Protein AF-A0A817C9W2-F1 (afdb_monomer_lite)

pLDDT: mean 72.14, std 25.41, range [28.91, 98.81]

Sequence (266 aa):
MTSTENVPTPNNDPGSFSSFRSTSDHDTPSQQHQFDSTPPIHSSHRQISIHSQNTTTQSSSSSPTVVRNPSPPLIDNLSRADMVGDEMYSKSWFCQVLLKLIQYVAPQQIHDEIFSTIRQQGDEYVSTNSHKKQELDETFESELCELWDVSVSADVAHLLIEFNALDLFNVVLIECKDKRCTEIVLGILSNMACCKRNIVQDNQTISVALCIIQHTNLLSTILSILTSDDYSDCPTLVQLFRLIYTLIVRQDTRSLMLEHIQLTIT

Secondary structure (DSSP, 8-state):
---PPP-PPPPP-------------------------------------------------------PPPPPP-THHHHHHTB-TTSS-BHHHHHHHHHHHHHHHS-HHHHHHHHHHHTTSS------------PPPHHHHHHHHHHHHHTTSHHHHHHHHHTTHHHHHHHHHHH---HHHHHHHHHHHHHHHT--SPEEETTEEE-HHHHHHHSTTHHHHHHHHHH-GGG-SHHHHHHHHHHHHHHHHSTTTHHHHHHHHHHHH-

Radius of gyration: 32.57 Å; chains: 1; bounding box: 122×54×89 Å

Foldseek 3Di:
DDDDDDDDDDDDDDDDDDDDDDDDDDDDDDDDDDDDDDDDDDDDDDDDDDDDDDDDDDDDDDDDPPPPDPDDPPCVVVCVVQDQPPDPDGLVLVVVLLVVLCLLLDDVVVVCVVCVVCVVPDDDDDDPDDPPQSEDDPVSLVSLVVLLVCLLPQSSLVSCVVVVVLVSLLSCLVRPLHLSSLLSSLSSLLSSLLRPAFDQDPNDTHGSLVVCLPPPCNLVSLLVLVVDPSNPDDSNVVSSVSSLVSQCVDPVRNVSSVVVNVVNVD

Structure (mmCIF, N/CA/C/O backbone):
data_AF-A0A817C9W2-F1
#
_entry.id   AF-A0A817C9W2-F1
#
loop_
_atom_site.group_PDB
_atom_site.id
_atom_site.type_symbol
_atom_site.label_atom_id
_atom_site.label_alt_id
_atom_site.label_comp_id
_atom_site.label_asym_id
_atom_site.label_entity_id
_atom_site.label_seq_id
_atom_site.pdbx_PDB_ins_code
_atom_site.Cartn_x
_atom_site.Cartn_y
_atom_site.Cartn_z
_atom_site.occupancy
_atom_site.B_iso_or_equiv
_atom_site.auth_seq_id
_atom_site.auth_comp_id
_atom_site.auth_asym_id
_atom_site.auth_atom_id
_atom_site.pdbx_PDB_model_num
ATOM 1 N N . MET A 1 1 ? 53.735 -0.128 49.518 1.00 38.62 1 MET A N 1
ATOM 2 C CA . MET A 1 1 ? 53.516 -1.584 49.626 1.00 38.62 1 MET A CA 1
ATOM 3 C C . MET A 1 1 ? 52.290 -1.909 48.793 1.00 38.62 1 MET A C 1
ATOM 5 O O . MET A 1 1 ? 51.297 -1.237 49.027 1.00 38.62 1 MET A O 1
ATOM 9 N N . THR A 1 2 ? 52.422 -2.866 47.854 1.00 38.06 2 THR A N 1
ATOM 10 C CA . THR A 1 2 ? 51.362 -3.610 47.112 1.00 38.06 2 THR A CA 1
ATOM 11 C C . THR A 1 2 ? 50.370 -2.786 46.268 1.00 38.06 2 THR A C 1
ATOM 13 O O . THR A 1 2 ? 49.816 -1.820 46.760 1.00 38.06 2 THR A O 1
ATOM 16 N N . SER A 1 3 ? 50.029 -3.088 45.016 1.00 40.06 3 SER A N 1
ATOM 17 C CA . SER A 1 3 ? 50.372 -4.168 44.085 1.00 40.06 3 SER A CA 1
ATOM 18 C C . SER A 1 3 ? 49.963 -3.712 42.677 1.00 40.06 3 SER A C 1
ATOM 20 O O . SER A 1 3 ? 48.941 -3.054 42.512 1.00 40.06 3 SER A O 1
ATOM 22 N N . THR A 1 4 ? 50.763 -4.064 41.676 1.00 40.56 4 THR A N 1
ATOM 23 C CA . THR A 1 4 ? 50.452 -3.959 40.244 1.00 40.56 4 THR A CA 1
ATOM 24 C C . THR A 1 4 ? 49.682 -5.205 39.803 1.00 40.56 4 THR A C 1
ATOM 26 O O . THR A 1 4 ? 50.204 -6.309 39.960 1.00 40.56 4 THR A O 1
ATOM 29 N N . GLU A 1 5 ? 48.486 -5.044 39.235 1.00 48.44 5 GLU A N 1
ATOM 30 C CA . GLU A 1 5 ? 47.765 -6.118 38.540 1.00 48.44 5 GLU A CA 1
ATOM 31 C C . GLU A 1 5 ? 47.983 -6.022 37.025 1.00 48.44 5 GLU A C 1
ATOM 33 O O . GLU A 1 5 ? 47.709 -5.003 36.393 1.00 48.44 5 GLU A O 1
ATOM 38 N N . ASN A 1 6 ? 48.505 -7.117 36.470 1.00 42.03 6 ASN A N 1
ATOM 39 C CA . ASN A 1 6 ? 48.608 -7.403 35.044 1.00 42.03 6 ASN A CA 1
ATOM 40 C C . ASN A 1 6 ? 47.243 -7.860 34.513 1.00 42.03 6 ASN A C 1
ATOM 42 O O . ASN A 1 6 ? 46.674 -8.812 35.044 1.00 42.03 6 ASN A O 1
ATOM 46 N N . VAL A 1 7 ? 46.778 -7.263 33.415 1.00 52.88 7 VAL A N 1
ATOM 47 C CA . VAL A 1 7 ? 45.647 -7.766 32.620 1.00 52.88 7 VAL A CA 1
ATOM 48 C C . VAL A 1 7 ? 46.189 -8.350 31.306 1.00 52.88 7 VAL A C 1
ATOM 50 O O . VAL A 1 7 ? 46.969 -7.672 30.634 1.00 52.88 7 VAL A O 1
ATOM 53 N N . PRO A 1 8 ? 45.824 -9.591 30.928 1.00 48.84 8 PRO A N 1
ATOM 54 C CA . PRO A 1 8 ? 46.315 -10.241 29.716 1.00 48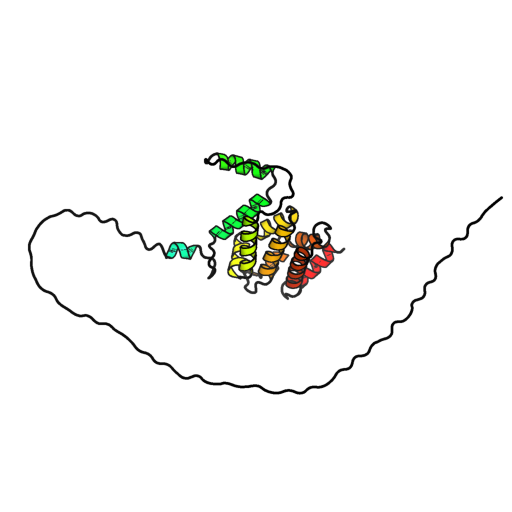.84 8 PRO A CA 1
ATOM 55 C C . PRO A 1 8 ? 45.471 -9.898 28.476 1.00 48.84 8 PRO A C 1
ATOM 57 O O . PRO A 1 8 ? 44.243 -9.852 28.524 1.00 48.84 8 PRO A O 1
ATOM 60 N N . THR A 1 9 ? 46.146 -9.716 27.342 1.00 49.66 9 THR A N 1
ATOM 61 C CA . THR A 1 9 ? 45.570 -9.621 25.990 1.00 49.66 9 THR A CA 1
ATOM 62 C C . THR A 1 9 ? 45.162 -10.998 25.452 1.00 49.66 9 THR A C 1
ATOM 64 O O . THR A 1 9 ? 45.958 -11.932 25.581 1.00 49.66 9 THR A O 1
ATOM 67 N N . PRO A 1 10 ? 44.014 -11.148 24.763 1.00 51.34 10 PRO A N 1
ATOM 68 C CA . PRO A 1 10 ? 43.742 -12.326 23.954 1.00 51.34 10 PRO A CA 1
ATOM 69 C C . PRO A 1 10 ? 44.212 -12.142 22.504 1.00 51.34 10 PRO A C 1
ATOM 71 O O . PRO A 1 10 ? 44.009 -11.103 21.876 1.00 51.34 10 PRO A O 1
ATOM 74 N N . ASN A 1 11 ? 44.863 -13.196 22.016 1.00 40.97 11 ASN A N 1
ATOM 75 C CA . ASN A 1 11 ? 45.440 -13.365 20.690 1.00 40.97 11 ASN A CA 1
ATOM 76 C C . ASN A 1 11 ? 44.388 -13.397 19.572 1.00 40.97 11 ASN A C 1
ATOM 78 O O . ASN A 1 11 ? 43.350 -14.045 19.693 1.00 40.97 11 ASN A O 1
ATOM 82 N N . ASN A 1 12 ? 44.751 -12.775 18.450 1.00 39.25 12 ASN A N 1
ATOM 83 C CA . ASN A 1 12 ? 44.208 -13.045 17.124 1.00 39.25 12 ASN A CA 1
ATOM 84 C C . ASN A 1 12 ? 44.741 -14.388 16.612 1.00 39.25 12 ASN A C 1
ATOM 86 O O . ASN A 1 12 ? 45.955 -14.580 16.601 1.00 39.25 12 ASN A O 1
ATOM 90 N N . ASP A 1 13 ? 43.859 -15.249 16.104 1.00 40.94 13 ASP A N 1
ATOM 91 C CA . ASP A 1 13 ? 44.239 -16.307 15.163 1.00 40.94 13 ASP A CA 1
ATOM 92 C C . ASP A 1 13 ? 43.079 -16.580 14.177 1.00 40.94 13 ASP A C 1
ATOM 94 O O . ASP A 1 13 ? 41.979 -16.936 14.614 1.00 40.94 13 ASP A O 1
ATOM 98 N N . PRO A 1 14 ? 43.262 -16.385 12.854 1.00 41.25 14 PRO A N 1
ATOM 99 C CA . PRO A 1 14 ? 42.250 -16.670 11.844 1.00 41.25 14 PRO A CA 1
ATOM 100 C C . PRO A 1 14 ? 42.455 -18.081 11.268 1.00 41.25 14 PRO A C 1
ATOM 102 O O . PRO A 1 14 ? 43.310 -18.323 10.416 1.00 41.25 14 PRO A O 1
ATOM 105 N N . GLY A 1 15 ? 41.645 -19.033 11.729 1.00 34.25 15 GLY A N 1
ATOM 106 C CA . GLY A 1 15 ? 41.642 -20.415 11.250 1.00 34.25 15 GLY A CA 1
ATOM 107 C C . GLY A 1 15 ? 40.709 -20.641 10.058 1.00 34.25 15 GLY A C 1
ATOM 108 O O . GLY A 1 15 ? 39.504 -20.774 10.227 1.00 34.25 15 GLY A O 1
ATOM 109 N N . SER A 1 16 ? 41.305 -20.701 8.866 1.00 34.66 16 SER A N 1
ATOM 110 C CA . SER A 1 16 ? 40.943 -21.491 7.675 1.00 34.66 16 SER A CA 1
ATOM 111 C C . SER A 1 16 ? 39.592 -22.232 7.644 1.00 34.66 16 SER A C 1
ATOM 113 O O . SER A 1 16 ? 39.418 -23.244 8.316 1.00 34.66 16 SER A O 1
ATOM 115 N N . PHE A 1 17 ? 38.732 -21.867 6.685 1.00 34.00 17 PHE A N 1
ATOM 116 C CA . PHE A 1 17 ? 37.810 -22.811 6.043 1.00 34.00 17 PHE A CA 1
ATOM 117 C C . PHE A 1 17 ? 38.012 -22.782 4.527 1.00 34.00 17 PHE A C 1
ATOM 119 O O . PHE A 1 17 ? 37.667 -21.834 3.826 1.00 34.00 17 PHE A O 1
ATOM 126 N N . SER A 1 18 ? 38.625 -23.852 4.037 1.00 35.69 18 SER A N 1
ATOM 127 C CA . SER A 1 18 ? 38.789 -24.182 2.631 1.00 35.69 18 SER A CA 1
ATOM 128 C C . SER A 1 18 ? 37.491 -24.737 2.035 1.00 35.69 18 SER A C 1
ATOM 130 O O . SER A 1 18 ? 36.953 -25.720 2.535 1.00 35.69 18 SER A O 1
ATOM 132 N N . SER A 1 19 ? 37.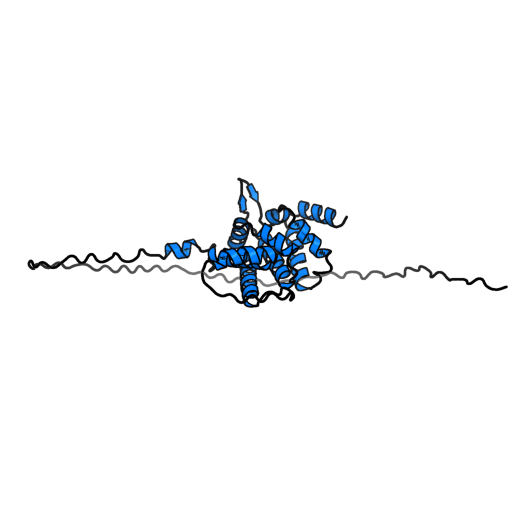062 -24.124 0.932 1.00 32.34 19 SER A N 1
ATOM 133 C CA . SER A 1 19 ? 36.559 -24.731 -0.310 1.00 32.34 19 SER A CA 1
ATOM 134 C C . SER A 1 19 ? 35.876 -26.104 -0.238 1.00 32.34 19 SER A C 1
ATOM 136 O O . SER A 1 19 ? 36.550 -27.128 -0.148 1.00 32.34 19 SER A O 1
ATOM 138 N N . PHE A 1 20 ? 34.568 -26.131 -0.515 1.00 32.88 20 PHE A N 1
ATOM 139 C CA . PHE A 1 20 ? 33.951 -27.261 -1.211 1.00 32.88 20 PHE A CA 1
ATOM 140 C C . PHE A 1 20 ? 33.591 -26.865 -2.640 1.00 32.88 20 PHE A C 1
ATOM 142 O O . PHE A 1 20 ? 32.886 -25.894 -2.904 1.00 32.88 20 PHE A O 1
ATOM 149 N N . ARG A 1 21 ? 34.184 -27.632 -3.549 1.00 31.81 21 ARG A N 1
ATOM 150 C CA . ARG A 1 21 ? 34.128 -27.529 -4.998 1.00 31.81 21 ARG A CA 1
ATOM 151 C C . ARG A 1 21 ? 32.848 -28.176 -5.517 1.00 31.81 21 ARG A C 1
ATOM 153 O O . ARG A 1 21 ? 32.456 -29.247 -5.062 1.00 31.81 21 ARG A O 1
ATOM 160 N N . SER A 1 22 ? 32.281 -27.520 -6.518 1.00 29.48 22 SER A N 1
ATOM 161 C CA . SER A 1 22 ? 31.234 -27.972 -7.424 1.00 29.48 22 SER A CA 1
ATOM 162 C C . SER A 1 22 ? 31.480 -29.368 -8.001 1.00 29.48 22 SER A C 1
ATOM 164 O O . SER A 1 22 ? 32.608 -29.705 -8.366 1.00 29.48 22 SER A O 1
ATOM 166 N N . THR A 1 23 ? 30.397 -30.118 -8.197 1.00 34.09 23 THR A N 1
ATOM 16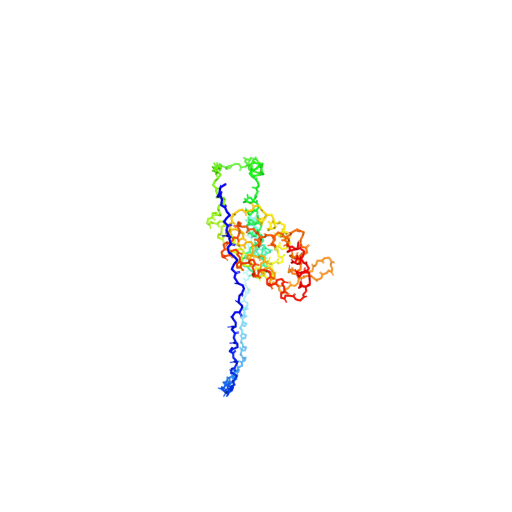7 C CA . THR A 1 23 ? 30.294 -31.106 -9.277 1.00 34.09 23 THR A CA 1
ATOM 168 C C . THR A 1 23 ? 29.041 -30.791 -10.084 1.00 34.09 23 THR A C 1
ATOM 170 O O . THR A 1 23 ? 27.923 -30.802 -9.575 1.00 34.09 23 THR A O 1
ATOM 173 N N . SER A 1 24 ? 29.279 -30.392 -11.326 1.00 33.12 24 SER A N 1
ATOM 174 C CA . SER A 1 24 ? 28.346 -30.414 -12.439 1.00 33.12 24 SER A CA 1
ATOM 175 C C . SER A 1 24 ? 28.334 -31.824 -13.039 1.00 33.12 24 SER A C 1
ATOM 177 O O . SER A 1 24 ? 29.349 -32.517 -12.977 1.00 33.12 24 SER A O 1
ATOM 179 N N . ASP A 1 25 ? 27.193 -32.247 -13.584 1.00 31.66 25 ASP A N 1
ATOM 180 C CA . ASP A 1 25 ? 27.034 -32.601 -15.007 1.00 31.66 25 ASP A CA 1
ATOM 181 C C . ASP A 1 25 ? 26.003 -33.712 -15.292 1.00 31.66 25 ASP A C 1
ATOM 183 O O . ASP A 1 25 ? 25.927 -34.733 -14.611 1.00 31.66 25 ASP A O 1
ATOM 187 N N . HIS A 1 26 ? 25.303 -33.465 -16.407 1.00 33.69 26 HIS A N 1
ATOM 188 C CA . HIS A 1 26 ? 24.645 -34.375 -17.355 1.00 33.69 26 HIS A CA 1
ATOM 189 C C . HIS A 1 26 ? 23.172 -34.803 -17.197 1.00 33.69 26 HIS A C 1
ATOM 191 O O . HIS A 1 26 ? 22.828 -35.800 -16.571 1.00 33.69 26 HIS A O 1
ATOM 197 N N . ASP A 1 27 ? 22.314 -34.041 -17.896 1.00 30.03 27 ASP A N 1
ATOM 198 C CA . ASP A 1 27 ? 21.597 -34.409 -19.141 1.00 30.03 27 ASP A CA 1
ATOM 199 C C . ASP A 1 27 ? 21.081 -35.847 -19.335 1.00 30.03 27 ASP A C 1
ATOM 201 O O . ASP A 1 27 ? 21.871 -36.769 -19.517 1.00 30.03 27 ASP A O 1
ATOM 205 N N . THR A 1 28 ? 19.765 -36.015 -19.556 1.00 31.47 28 THR A N 1
ATOM 206 C CA . THR A 1 28 ? 19.166 -36.268 -20.900 1.00 31.47 28 THR A CA 1
ATOM 207 C C . THR A 1 28 ? 17.612 -36.257 -20.865 1.00 31.47 28 THR A C 1
ATOM 209 O O . THR A 1 28 ? 17.029 -36.420 -19.795 1.00 31.47 28 THR A O 1
ATOM 212 N N . PRO A 1 29 ? 16.926 -36.031 -22.015 1.00 36.41 29 PRO A N 1
ATOM 213 C CA . PRO A 1 29 ? 15.543 -35.543 -22.110 1.00 36.41 29 PRO A CA 1
ATOM 214 C C . PRO A 1 29 ? 14.529 -36.592 -22.638 1.00 36.41 29 PRO A C 1
ATOM 216 O O . PRO A 1 29 ? 14.905 -37.724 -22.939 1.00 36.41 29 PRO A O 1
ATOM 219 N N . SER A 1 30 ? 13.278 -36.138 -22.860 1.00 28.91 30 SER A N 1
ATOM 220 C CA . SER A 1 30 ? 12.144 -36.679 -23.672 1.00 28.91 30 SER A CA 1
ATOM 221 C C . SER A 1 30 ? 10.916 -36.958 -22.781 1.00 28.91 30 SER A C 1
ATOM 223 O O . SER A 1 30 ? 11.066 -37.555 -21.729 1.00 28.91 30 SER A O 1
ATOM 225 N N . GLN A 1 31 ? 9.666 -36.587 -23.075 1.00 32.31 31 GLN A N 1
ATOM 226 C CA . GLN A 1 31 ? 8.953 -36.525 -24.353 1.00 32.31 31 GLN A CA 1
ATOM 227 C C . GLN A 1 31 ? 7.845 -35.451 -24.338 1.00 32.31 31 GLN A C 1
ATOM 229 O O . GLN A 1 31 ? 7.102 -35.311 -23.368 1.00 32.31 31 GLN A O 1
ATOM 234 N N . GLN A 1 32 ? 7.707 -34.745 -25.462 1.00 29.58 32 GLN A N 1
ATOM 235 C CA . GLN A 1 32 ? 6.520 -33.979 -25.837 1.00 29.58 32 GLN A CA 1
ATOM 236 C C . GLN A 1 32 ? 5.431 -34.947 -26.316 1.00 29.58 32 GLN A C 1
ATOM 238 O O . GLN A 1 32 ? 5.656 -35.694 -27.265 1.00 29.58 32 GLN A O 1
ATOM 243 N N . HIS A 1 33 ? 4.244 -34.894 -25.710 1.00 34.53 33 HIS A N 1
ATOM 244 C CA . HIS A 1 33 ? 3.029 -35.446 -26.305 1.00 34.53 33 HIS A CA 1
ATOM 245 C C . HIS A 1 33 ? 2.181 -34.307 -26.868 1.00 34.53 33 HIS A C 1
ATOM 247 O O . HIS A 1 33 ? 1.605 -33.494 -26.149 1.00 34.53 33 HIS A O 1
ATOM 253 N N . GLN A 1 34 ? 2.169 -34.265 -28.192 1.00 30.12 34 GLN A N 1
ATOM 254 C CA . GLN A 1 34 ? 1.347 -33.434 -29.052 1.00 30.12 34 GLN A CA 1
ATOM 255 C C . GLN A 1 34 ? -0.046 -34.080 -29.128 1.00 30.12 34 GLN A C 1
ATOM 257 O O . GLN A 1 34 ? -0.161 -35.230 -29.547 1.00 30.12 34 GLN A O 1
ATOM 262 N N . PHE A 1 35 ? -1.095 -33.365 -28.719 1.00 32.09 35 PHE A N 1
ATOM 263 C CA . PHE A 1 35 ? -2.473 -33.696 -29.085 1.00 32.09 35 PHE A CA 1
ATOM 264 C C . PHE A 1 35 ? -3.070 -32.501 -29.817 1.00 32.09 35 PHE A C 1
ATOM 266 O O . PHE A 1 35 ? -3.478 -31.506 -29.225 1.00 32.09 35 PHE A O 1
ATOM 273 N N . ASP A 1 36 ? -3.043 -32.628 -31.136 1.00 30.95 36 ASP A N 1
ATOM 274 C CA . ASP A 1 36 ? -3.794 -31.838 -32.094 1.00 30.95 36 AS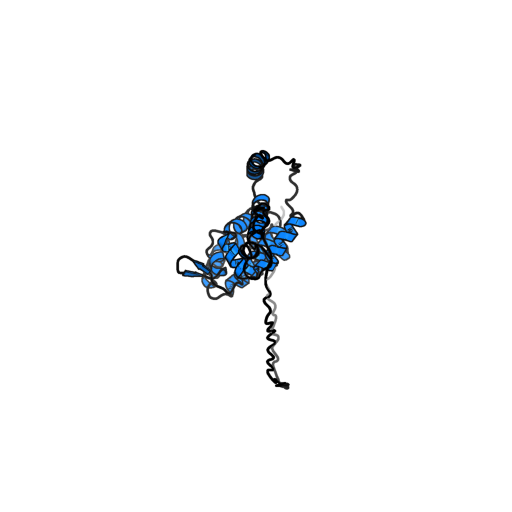P A CA 1
ATOM 275 C C . ASP A 1 36 ? -5.160 -32.511 -32.280 1.00 30.95 36 ASP A C 1
ATOM 277 O O . ASP A 1 36 ? -5.207 -33.720 -32.517 1.00 30.95 36 ASP A O 1
ATOM 281 N N . SER A 1 37 ? -6.255 -31.765 -32.115 1.00 31.34 37 SER A N 1
ATOM 282 C CA . SER A 1 37 ? -7.610 -32.122 -32.570 1.00 31.34 37 SER A CA 1
ATOM 283 C C . SER A 1 37 ? -8.576 -30.952 -32.339 1.00 31.34 37 SER A C 1
ATOM 285 O O . SER A 1 37 ? -9.180 -30.822 -31.277 1.00 31.34 37 SER A O 1
ATOM 287 N N . THR A 1 38 ? -8.772 -30.120 -33.361 1.00 40.53 38 THR A N 1
ATOM 288 C CA . THR A 1 38 ? -10.078 -29.478 -33.618 1.00 40.53 38 THR A CA 1
ATOM 289 C C . THR A 1 38 ? -10.913 -30.407 -34.500 1.00 40.53 38 THR A C 1
ATOM 291 O O . THR A 1 38 ? -10.338 -31.146 -35.301 1.00 40.53 38 THR A O 1
ATOM 294 N N . PRO A 1 39 ? -12.255 -30.401 -34.372 1.00 40.78 39 PRO A N 1
ATOM 295 C CA . PRO A 1 39 ? -13.086 -30.100 -35.551 1.00 40.78 39 PRO A CA 1
ATOM 296 C C . PRO A 1 39 ? -14.386 -29.323 -35.144 1.00 40.78 39 PRO A C 1
ATOM 298 O O . PRO A 1 39 ? -14.410 -28.744 -34.060 1.00 40.78 39 PRO A O 1
ATOM 301 N N . PRO A 1 40 ? -15.430 -29.146 -35.987 1.00 38.28 40 PRO A N 1
ATOM 302 C CA . PRO A 1 40 ? -15.783 -27.840 -36.533 1.00 38.28 40 PRO A CA 1
ATOM 303 C C . PRO A 1 40 ? -17.201 -27.347 -36.160 1.00 38.28 40 PRO A C 1
ATOM 305 O O . PRO A 1 40 ? -18.005 -28.013 -35.515 1.00 38.28 40 PRO A O 1
ATOM 308 N N . ILE A 1 41 ? -17.470 -26.138 -36.651 1.00 35.91 41 ILE A N 1
ATOM 309 C CA . ILE A 1 41 ? -18.711 -25.357 -36.715 1.00 35.91 41 ILE A CA 1
ATOM 310 C C . ILE A 1 41 ? -19.971 -26.192 -37.022 1.00 35.91 41 ILE A C 1
ATOM 312 O O . ILE A 1 41 ? -20.020 -26.895 -38.028 1.00 35.91 41 ILE A O 1
ATOM 316 N N . HIS A 1 42 ? -21.047 -25.963 -36.258 1.00 33.97 42 HIS A N 1
ATOM 317 C CA . HIS A 1 42 ? -22.414 -26.095 -36.768 1.00 33.97 42 HIS A CA 1
ATOM 318 C C . HIS A 1 42 ? -23.290 -24.926 -36.303 1.00 33.97 42 HIS A C 1
ATOM 320 O O . HIS A 1 42 ? -23.605 -24.755 -35.128 1.00 33.97 42 HIS A O 1
ATOM 326 N N . SER A 1 43 ? -23.677 -24.115 -37.280 1.00 34.12 43 SER A N 1
ATOM 327 C CA . SER A 1 43 ? -24.741 -23.126 -37.221 1.00 34.12 43 SER A CA 1
ATOM 328 C C . SER A 1 43 ? -26.108 -23.817 -37.175 1.00 34.12 43 SER A C 1
ATOM 330 O O . SER A 1 43 ? -26.333 -24.835 -37.834 1.00 34.12 43 SER A O 1
ATOM 332 N N . SER A 1 44 ? -27.054 -23.245 -36.429 1.00 33.25 44 SER A N 1
ATOM 333 C CA . SER A 1 44 ? -28.489 -23.463 -36.645 1.00 33.25 44 SER A CA 1
ATOM 334 C C . SER A 1 44 ? -29.293 -22.270 -36.141 1.00 33.25 44 SER A C 1
ATOM 336 O O . SER A 1 44 ? -29.482 -22.057 -34.946 1.00 33.25 44 SER A O 1
ATOM 338 N N . HIS A 1 45 ? -29.765 -21.495 -37.116 1.00 36.53 45 HIS A N 1
ATOM 339 C CA . HIS A 1 45 ? -30.858 -20.544 -37.001 1.00 36.53 45 HIS A CA 1
ATOM 340 C C . HIS A 1 45 ? -32.111 -21.205 -36.416 1.00 36.53 45 HIS A C 1
ATOM 342 O O . HIS A 1 45 ? -32.535 -22.265 -36.874 1.00 36.53 45 HIS A O 1
ATOM 348 N N . ARG A 1 46 ? -32.794 -20.499 -35.511 1.00 31.80 46 ARG A N 1
ATOM 349 C CA . ARG A 1 46 ? -34.231 -20.682 -35.293 1.00 31.80 46 ARG A CA 1
ATOM 350 C C . ARG A 1 46 ? -34.918 -19.321 -35.338 1.00 31.80 46 ARG A C 1
ATOM 352 O O . ARG A 1 46 ? -35.010 -18.616 -34.342 1.00 31.80 46 ARG A O 1
ATOM 359 N N . GLN A 1 47 ? -35.357 -18.944 -36.537 1.00 32.97 47 GLN A N 1
ATOM 360 C CA . GLN A 1 47 ? -36.387 -17.928 -36.728 1.00 32.97 47 GLN A CA 1
ATOM 361 C C . GLN A 1 47 ? -37.732 -18.539 -36.324 1.00 32.97 47 GLN A C 1
ATOM 363 O O . GLN A 1 47 ? -38.090 -19.611 -36.809 1.00 32.97 47 GLN A O 1
ATOM 368 N N . ILE A 1 48 ? -38.486 -17.856 -35.465 1.00 33.31 48 ILE A N 1
ATOM 369 C CA . ILE A 1 48 ? -39.918 -18.105 -35.296 1.00 33.31 48 ILE A CA 1
ATOM 370 C C . ILE A 1 48 ? -40.635 -16.895 -35.883 1.00 33.31 48 ILE A C 1
ATOM 372 O O . ILE A 1 48 ? -40.589 -15.794 -35.342 1.00 33.31 48 ILE A O 1
ATOM 376 N N . SER A 1 49 ? -41.240 -17.127 -37.043 1.00 30.80 49 SER A N 1
ATOM 377 C CA . SER A 1 49 ? -42.188 -16.240 -37.701 1.00 30.80 49 SER A CA 1
ATOM 378 C C . SER A 1 49 ? -43.586 -16.607 -37.209 1.00 30.80 49 SER A C 1
ATOM 380 O O . SER A 1 49 ? -43.927 -17.790 -37.188 1.00 30.80 49 SER A O 1
ATOM 382 N N . ILE A 1 50 ? -44.397 -15.625 -36.816 1.00 35.66 50 ILE A N 1
ATOM 383 C CA . ILE A 1 50 ? -45.833 -15.824 -36.597 1.00 35.66 50 ILE A CA 1
ATOM 384 C C . ILE A 1 50 ? -46.563 -14.694 -37.312 1.00 35.66 50 ILE A C 1
ATOM 386 O O . ILE A 1 50 ? -46.316 -13.516 -37.055 1.00 35.66 50 ILE A O 1
ATOM 390 N N . HIS A 1 51 ? -47.429 -15.070 -38.248 1.00 32.41 51 HIS A N 1
ATOM 391 C CA . HIS A 1 51 ? -48.204 -14.167 -39.082 1.00 32.41 51 HIS A CA 1
ATOM 392 C C . HIS A 1 51 ? -49.703 -14.352 -38.818 1.00 32.41 51 HIS A C 1
ATOM 394 O O . HIS A 1 51 ? -50.181 -15.481 -38.758 1.00 32.41 51 HIS A O 1
ATOM 400 N N . SER A 1 52 ? -50.398 -13.209 -38.796 1.00 33.16 52 SER A N 1
ATOM 401 C CA . SER A 1 52 ? -51.823 -12.973 -39.080 1.00 33.16 52 SER A CA 1
ATOM 402 C C . SER A 1 52 ? -52.892 -13.492 -38.105 1.00 33.16 52 SER A C 1
ATOM 404 O O . SER A 1 52 ? -52.990 -14.681 -37.838 1.00 33.16 52 SER A O 1
ATOM 406 N N . GLN A 1 53 ? -53.817 -12.613 -37.692 1.00 32.25 53 GLN A N 1
ATOM 407 C CA . GLN A 1 53 ? -55.059 -12.331 -38.438 1.00 32.25 53 GLN A CA 1
ATOM 408 C C . GLN A 1 53 ? -55.800 -11.100 -37.870 1.00 32.25 53 GLN A C 1
ATOM 410 O O . GLN A 1 53 ? -55.747 -10.811 -36.679 1.00 32.25 53 GLN A O 1
ATOM 415 N N . ASN A 1 54 ? -56.482 -10.383 -38.767 1.00 31.89 54 ASN A N 1
ATOM 416 C CA . ASN A 1 54 ? -57.325 -9.210 -38.534 1.00 31.89 54 ASN A CA 1
ATOM 417 C C . ASN A 1 54 ? -58.802 -9.637 -38.644 1.00 31.89 54 ASN A C 1
ATOM 419 O O . ASN A 1 54 ? -59.159 -10.194 -39.681 1.00 31.89 54 ASN A O 1
ATOM 423 N N . THR A 1 55 ? -59.665 -9.310 -37.671 1.00 29.53 55 THR A N 1
ATOM 424 C CA . THR A 1 55 ? -61.139 -9.308 -37.834 1.00 29.53 55 THR A CA 1
ATOM 425 C C . THR A 1 55 ? -61.828 -8.268 -36.929 1.00 29.53 55 THR A C 1
ATOM 427 O O . THR A 1 55 ? -61.888 -8.422 -35.716 1.00 29.53 55 THR A O 1
ATOM 430 N N . THR A 1 56 ? -62.307 -7.206 -37.580 1.00 30.77 56 THR A N 1
ATOM 431 C CA . THR A 1 56 ? -63.584 -6.455 -37.492 1.00 30.77 56 THR A CA 1
ATOM 432 C C . THR A 1 56 ? -64.392 -6.286 -36.177 1.00 30.77 56 THR A C 1
ATOM 434 O O . THR A 1 56 ? -64.876 -7.245 -35.587 1.00 30.77 56 THR A O 1
ATOM 437 N N . THR A 1 57 ? -64.752 -5.007 -35.930 1.00 31.81 57 THR A N 1
ATOM 438 C CA . THR A 1 57 ? -65.976 -4.423 -35.297 1.00 31.81 57 THR A CA 1
ATOM 439 C C . THR A 1 57 ? -66.281 -4.614 -33.806 1.00 31.81 57 THR A C 1
ATOM 441 O O . THR A 1 57 ? -66.690 -5.695 -33.407 1.00 31.81 57 THR A O 1
ATOM 444 N N . GLN A 1 58 ? -66.309 -3.498 -33.052 1.00 32.47 58 GLN A N 1
ATOM 445 C CA . GLN A 1 58 ? -67.453 -3.033 -32.227 1.00 32.47 58 GLN A CA 1
ATOM 446 C C . GLN A 1 58 ? -67.136 -1.678 -31.548 1.00 32.47 58 GLN A C 1
ATOM 448 O O . GLN A 1 58 ? -66.066 -1.490 -30.985 1.00 32.47 58 GLN A O 1
ATOM 453 N N . SER A 1 59 ? -67.905 -0.634 -31.875 1.00 32.50 59 SER A N 1
ATOM 454 C CA . SER A 1 59 ? -68.901 0.042 -31.018 1.00 32.50 59 SER A CA 1
ATOM 455 C C . SER A 1 59 ? -68.362 0.772 -29.777 1.00 32.50 59 SER A C 1
ATOM 457 O O . SER A 1 59 ? -67.829 0.187 -28.843 1.00 32.50 59 SER A O 1
ATOM 459 N N . SER A 1 60 ? -68.614 2.077 -29.791 1.00 40.28 60 SER A N 1
ATOM 460 C CA . SER A 1 60 ? -68.558 3.069 -28.716 1.00 40.28 60 SER A CA 1
ATOM 461 C C . SER A 1 60 ? -68.961 2.593 -27.312 1.00 40.28 60 SER A C 1
ATOM 463 O O . SER A 1 60 ? -70.097 2.164 -27.121 1.00 40.28 60 SER A O 1
ATOM 465 N N . SER A 1 61 ? -68.113 2.867 -26.316 1.00 34.94 61 SER A N 1
ATOM 466 C CA . SER A 1 61 ? -68.542 3.284 -24.970 1.00 34.94 61 SER A CA 1
ATOM 467 C C . SER A 1 61 ? -67.373 3.893 -24.185 1.00 34.94 61 SER A C 1
ATOM 469 O O . SER A 1 61 ? -66.314 3.289 -24.041 1.00 34.94 61 SER A O 1
ATOM 471 N N . SER A 1 62 ? -67.589 5.106 -23.691 1.00 48.22 62 SER A N 1
ATOM 472 C CA . SER A 1 62 ? -66.714 5.937 -22.859 1.00 48.22 62 SER A CA 1
ATOM 473 C C . SER A 1 62 ? -66.361 5.317 -21.499 1.00 48.22 62 SER A C 1
ATOM 475 O O . SER A 1 62 ? -67.261 4.877 -20.785 1.00 48.22 62 SER A O 1
ATOM 477 N N . SER A 1 63 ? -65.085 5.379 -21.091 1.00 41.66 63 SER A N 1
ATOM 478 C CA . SER A 1 63 ? -64.621 5.257 -19.692 1.00 41.66 63 SER A CA 1
ATOM 479 C C . SER A 1 63 ? -63.178 5.785 -19.540 1.00 41.66 63 SER A C 1
ATOM 481 O O . SER A 1 63 ? -62.450 5.831 -20.532 1.00 41.66 63 SER A O 1
ATOM 483 N N . PRO A 1 64 ? -62.788 6.278 -18.349 1.00 46.47 64 PRO A N 1
ATOM 484 C CA . PRO A 1 64 ? -61.816 7.358 -18.192 1.00 46.47 64 PRO A CA 1
ATOM 485 C C . PRO A 1 64 ? -60.371 6.894 -18.386 1.00 46.47 64 PRO A C 1
ATOM 487 O O . PRO A 1 64 ? -59.984 5.807 -17.957 1.00 46.47 64 PRO A O 1
ATOM 490 N N . THR A 1 65 ? -59.555 7.756 -18.992 1.00 49.50 65 THR A N 1
ATOM 491 C CA . THR A 1 65 ? -58.103 7.605 -19.100 1.00 49.50 65 THR A CA 1
ATOM 492 C C . THR A 1 65 ? -57.491 7.636 -17.701 1.00 49.50 65 THR A C 1
ATOM 494 O O . THR A 1 65 ? -57.138 8.687 -17.171 1.00 49.50 65 THR A O 1
ATOM 497 N N . VAL A 1 66 ? -57.357 6.466 -17.078 1.00 57.31 66 VAL A N 1
ATOM 498 C CA . VAL A 1 66 ? -56.397 6.285 -15.992 1.00 57.31 66 VAL A CA 1
ATOM 499 C C . VAL A 1 66 ? -55.027 6.441 -16.639 1.00 57.31 66 VAL A C 1
ATOM 501 O O . VAL A 1 66 ? -54.577 5.554 -17.367 1.00 57.31 66 VAL A O 1
ATOM 504 N N . VAL A 1 67 ? -54.395 7.597 -16.428 1.00 55.50 67 VAL A N 1
ATOM 505 C CA . VAL A 1 67 ? -52.983 7.816 -16.744 1.00 55.50 67 VAL A CA 1
ATOM 506 C C . VAL A 1 67 ? -52.211 6.806 -15.906 1.00 55.50 67 VAL A C 1
ATOM 508 O O . VAL A 1 67 ? -51.966 7.014 -14.719 1.00 55.50 67 VAL A O 1
ATOM 511 N N . ARG A 1 68 ? -51.913 5.646 -16.497 1.00 58.16 68 ARG A N 1
ATOM 512 C CA . ARG A 1 68 ? -51.005 4.686 -15.884 1.00 58.16 68 ARG A CA 1
ATOM 513 C C . ARG A 1 68 ? -49.667 5.392 -15.775 1.00 58.16 68 ARG A C 1
ATOM 515 O O . ARG A 1 68 ? -49.132 5.852 -16.782 1.00 58.16 68 ARG A O 1
ATOM 522 N N . ASN A 1 69 ? -49.169 5.487 -14.550 1.00 60.38 69 ASN A N 1
ATOM 523 C CA . ASN A 1 69 ? -47.790 5.857 -14.296 1.00 60.38 69 ASN A CA 1
ATOM 524 C C . ASN A 1 69 ? -46.897 5.004 -15.221 1.00 60.38 69 ASN A C 1
ATOM 526 O O . ASN A 1 69 ? -47.061 3.776 -15.201 1.00 60.38 69 ASN A O 1
ATOM 530 N N . PRO A 1 70 ? -46.046 5.596 -16.082 1.00 66.50 70 PRO A N 1
ATOM 531 C CA . PRO A 1 70 ? -45.118 4.802 -16.873 1.00 66.50 70 PRO A CA 1
ATOM 532 C C . PRO A 1 70 ? -44.278 3.936 -15.931 1.00 66.50 70 PRO A C 1
ATOM 534 O O . PRO A 1 70 ? -43.952 4.344 -14.815 1.00 66.50 70 PRO A O 1
ATOM 537 N N . SER A 1 71 ? -43.977 2.710 -16.361 1.00 62.09 71 SER A N 1
ATOM 538 C CA . SER A 1 71 ? -43.091 1.822 -15.611 1.00 62.09 71 SER A CA 1
ATOM 539 C C . SER A 1 71 ? -41.776 2.547 -15.296 1.00 62.09 71 SER A C 1
ATOM 541 O O . SER A 1 71 ? -41.325 3.342 -16.129 1.00 62.09 71 SER A O 1
ATOM 543 N N . PRO A 1 72 ? -41.162 2.296 -14.124 1.00 60.78 72 PRO A N 1
ATOM 544 C CA . PRO A 1 72 ? -39.882 2.900 -13.778 1.00 60.78 72 PRO A CA 1
ATOM 545 C C . PRO A 1 72 ? -38.882 2.676 -14.921 1.00 60.78 72 PRO A C 1
ATOM 547 O O . PRO A 1 72 ? -38.891 1.589 -15.511 1.00 60.78 72 PRO A O 1
ATOM 550 N N . PRO A 1 73 ? -38.045 3.671 -15.267 1.00 60.53 73 PRO A N 1
ATOM 551 C CA . PRO A 1 73 ? -37.014 3.472 -16.276 1.00 60.53 73 PRO A CA 1
ATOM 552 C C . PRO A 1 73 ? -36.125 2.300 -15.849 1.00 60.53 73 PRO A C 1
ATOM 554 O O . PRO A 1 73 ? -35.887 2.114 -14.660 1.00 60.53 73 PRO A O 1
ATOM 557 N N . LEU A 1 74 ? -35.664 1.497 -16.810 1.00 51.66 74 LEU A N 1
ATOM 558 C CA . LEU A 1 74 ? -34.792 0.350 -16.561 1.00 51.66 74 LEU A CA 1
ATOM 559 C C . LEU A 1 74 ? -33.515 0.837 -15.843 1.00 51.66 74 LEU A C 1
ATOM 561 O O . LEU A 1 74 ? -32.640 1.438 -16.464 1.00 51.66 74 LEU A O 1
ATOM 565 N N . ILE A 1 75 ? -33.434 0.622 -14.527 1.00 55.06 75 ILE A N 1
ATOM 566 C CA . ILE A 1 75 ? -32.346 1.110 -13.655 1.00 55.06 75 ILE A CA 1
ATOM 567 C C . ILE A 1 75 ? -31.088 0.214 -13.765 1.00 55.06 75 ILE A C 1
ATOM 569 O O . ILE A 1 75 ? -30.125 0.397 -13.029 1.00 55.06 75 ILE A O 1
ATOM 573 N N . ASP A 1 76 ? -31.040 -0.727 -14.715 1.00 49.81 76 ASP A N 1
ATOM 574 C CA . ASP A 1 76 ? -29.902 -1.649 -14.888 1.00 49.81 76 ASP A CA 1
ATOM 575 C C . ASP A 1 76 ? -28.587 -0.932 -15.232 1.00 49.81 76 ASP A C 1
ATOM 577 O O . ASP A 1 76 ? -27.504 -1.387 -14.868 1.00 49.81 76 ASP A O 1
ATOM 581 N N . ASN A 1 77 ? -28.660 0.230 -15.886 1.00 50.69 77 ASN A N 1
ATOM 582 C CA . ASN A 1 77 ? -27.460 0.981 -16.262 1.00 50.69 77 ASN A CA 1
ATOM 583 C C . ASN A 1 77 ? -26.861 1.798 -15.109 1.00 50.69 77 ASN A C 1
ATOM 585 O O . ASN A 1 77 ? -25.696 2.175 -15.194 1.00 50.69 77 ASN A O 1
ATOM 589 N N . LEU A 1 78 ? -27.622 2.077 -14.044 1.00 50.69 78 LEU A N 1
ATOM 590 C CA . LEU A 1 78 ? -27.120 2.884 -12.928 1.00 50.69 78 LEU A CA 1
ATOM 591 C C . LEU A 1 78 ? -26.300 2.033 -11.951 1.00 50.69 78 LEU A C 1
ATOM 593 O O . LEU A 1 78 ? -25.283 2.496 -11.451 1.00 50.69 78 LEU A O 1
ATOM 597 N N . SER A 1 79 ? -26.686 0.767 -11.752 1.00 53.28 79 SER A N 1
ATOM 598 C CA . SER A 1 79 ? -25.938 -0.163 -10.893 1.00 53.28 79 SER A CA 1
ATOM 599 C C . SER A 1 79 ? -24.603 -0.594 -11.512 1.00 53.28 79 SER A C 1
ATOM 601 O O . SER A 1 79 ? -23.640 -0.814 -10.786 1.00 53.28 79 SER A O 1
ATOM 603 N N . ARG A 1 80 ? -24.520 -0.679 -12.849 1.00 57.94 80 ARG A N 1
ATOM 604 C CA . ARG A 1 80 ? -23.268 -0.965 -13.575 1.00 57.94 80 ARG A CA 1
ATOM 605 C C . ARG A 1 80 ? -22.334 0.238 -13.689 1.00 57.94 80 ARG A C 1
ATOM 607 O O . ARG A 1 80 ? -21.147 0.047 -13.919 1.00 57.94 80 ARG A O 1
ATOM 614 N N . ALA A 1 81 ? -22.859 1.458 -13.566 1.00 61.59 81 ALA A N 1
ATOM 615 C CA . ALA A 1 81 ? -22.055 2.675 -13.651 1.00 61.59 81 ALA A CA 1
ATOM 616 C C . ALA A 1 81 ? -21.106 2.840 -12.454 1.00 61.59 81 ALA A C 1
ATOM 618 O O . ALA A 1 81 ? -20.068 3.481 -12.595 1.00 61.59 81 ALA A O 1
ATOM 619 N N . ASP A 1 82 ? -21.453 2.257 -11.303 1.00 74.06 82 ASP A N 1
ATOM 620 C CA . ASP A 1 82 ? -20.642 2.341 -10.086 1.00 74.06 82 ASP A CA 1
ATOM 621 C C . ASP A 1 82 ? -19.639 1.184 -9.946 1.00 74.06 82 ASP A C 1
ATOM 623 O O . ASP A 1 82 ? -18.867 1.177 -8.997 1.00 74.06 82 ASP A O 1
ATOM 627 N N . MET A 1 83 ? -19.624 0.208 -10.862 1.00 77.88 83 MET A N 1
ATOM 628 C CA . MET A 1 83 ? -18.687 -0.923 -10.808 1.00 77.88 83 MET A CA 1
ATOM 629 C C . MET A 1 83 ? -17.266 -0.509 -11.207 1.00 77.88 83 MET A C 1
ATOM 631 O O . MET A 1 83 ? -17.061 0.328 -12.090 1.00 77.88 83 MET A O 1
ATOM 635 N N . VAL A 1 84 ? -16.273 -1.123 -10.567 1.00 76.00 84 VAL A N 1
ATOM 636 C CA . VAL A 1 84 ? -14.851 -0.884 -10.842 1.00 76.00 84 VAL A CA 1
ATOM 637 C C . VAL A 1 84 ? -14.335 -1.965 -11.785 1.00 76.00 84 VAL A C 1
ATOM 639 O O . VAL A 1 84 ? -14.008 -3.067 -11.362 1.00 76.00 84 VAL A O 1
ATOM 642 N N . GLY A 1 85 ? -14.273 -1.661 -13.081 1.00 72.81 85 GLY A N 1
ATOM 643 C CA . GLY A 1 85 ? -13.902 -2.658 -14.090 1.00 72.81 85 GLY A CA 1
ATOM 644 C C . GLY A 1 85 ? -14.926 -3.798 -14.166 1.00 72.81 85 GLY A C 1
ATOM 645 O O . GLY A 1 85 ? -16.131 -3.546 -14.151 1.00 72.81 85 GLY A O 1
ATOM 646 N N . ASP A 1 86 ? -14.436 -5.038 -14.235 1.00 65.62 86 ASP A N 1
ATOM 647 C CA . ASP A 1 86 ? -15.258 -6.257 -14.131 1.00 65.62 86 ASP A CA 1
ATOM 648 C C . ASP A 1 86 ? -15.431 -6.734 -12.672 1.00 65.62 86 ASP A C 1
ATOM 650 O O . ASP A 1 86 ? -16.071 -7.760 -12.424 1.00 65.62 86 ASP A O 1
ATOM 654 N N . GLU A 1 87 ? -14.868 -6.011 -11.699 1.00 69.19 87 GLU A N 1
ATOM 655 C CA . GLU A 1 87 ? -14.942 -6.391 -10.290 1.00 69.19 87 GLU A CA 1
ATOM 656 C C . GLU A 1 87 ? -16.364 -6.216 -9.748 1.00 69.19 87 GLU A C 1
ATOM 658 O O . GLU A 1 87 ? -17.091 -5.284 -10.099 1.00 69.19 87 GLU A O 1
ATOM 663 N N . MET A 1 88 ? -16.756 -7.098 -8.826 1.00 70.12 88 MET A N 1
ATOM 664 C CA . MET A 1 88 ? -18.084 -7.071 -8.196 1.00 70.12 88 MET A CA 1
ATOM 665 C C . MET A 1 88 ? -18.285 -5.877 -7.245 1.00 70.12 88 MET A C 1
ATOM 667 O O . MET A 1 88 ? -19.396 -5.666 -6.756 1.00 70.12 88 MET A O 1
ATOM 671 N N . TYR A 1 89 ? -17.233 -5.100 -6.980 1.00 77.12 89 TYR A N 1
ATOM 672 C CA . TYR A 1 89 ? -17.239 -4.009 -6.014 1.00 77.12 89 TYR A CA 1
ATOM 673 C C . TYR A 1 89 ? -17.556 -2.662 -6.660 1.00 77.12 89 TYR A C 1
ATOM 675 O O . TYR A 1 89 ? -17.113 -2.339 -7.766 1.00 77.12 89 TYR A O 1
ATOM 683 N N . SER A 1 90 ? -18.321 -1.856 -5.926 1.00 86.44 90 SER A N 1
ATOM 684 C CA . SER A 1 90 ? -18.735 -0.527 -6.358 1.00 86.44 90 SER A CA 1
ATOM 685 C C . SER A 1 90 ? -17.765 0.548 -5.856 1.00 86.44 90 SER A C 1
ATOM 687 O O . SER A 1 90 ? -17.185 0.398 -4.780 1.00 86.44 90 SER A O 1
ATOM 689 N N . LYS A 1 91 ? -17.598 1.662 -6.581 1.00 88.25 91 LYS A N 1
ATOM 690 C CA . LYS A 1 91 ? -16.760 2.797 -6.148 1.00 88.25 91 LYS A CA 1
ATOM 691 C C . LYS A 1 91 ? -17.179 3.313 -4.771 1.00 88.25 91 LYS A C 1
ATOM 693 O O . LYS A 1 91 ? -16.316 3.648 -3.963 1.00 88.25 91 LYS A O 1
ATOM 698 N N . SER A 1 92 ? -18.484 3.322 -4.479 1.00 87.50 92 SER A N 1
ATOM 699 C CA . SER A 1 92 ? -19.003 3.688 -3.157 1.00 87.50 92 SER A CA 1
ATOM 700 C C . SER A 1 92 ? -18.448 2.807 -2.036 1.00 87.50 92 SER A C 1
ATOM 702 O O . SER A 1 92 ? -18.101 3.335 -0.980 1.00 87.50 92 SER A O 1
ATOM 704 N N . TRP A 1 93 ? -18.307 1.496 -2.260 1.00 93.75 93 TRP A N 1
ATOM 705 C CA . TRP A 1 93 ? -17.711 0.591 -1.273 1.00 93.75 93 TRP A CA 1
ATOM 706 C C . TRP A 1 93 ? -16.258 0.976 -0.973 1.00 93.75 93 TRP A C 1
ATOM 708 O O . TRP A 1 93 ? -15.904 1.151 0.191 1.00 93.75 93 TRP A O 1
ATOM 718 N N . PHE A 1 94 ? -15.446 1.237 -2.003 1.00 94.00 94 PHE A N 1
ATOM 719 C CA . PHE A 1 94 ? -14.067 1.706 -1.814 1.00 94.00 94 PHE A CA 1
ATOM 720 C C . PHE A 1 94 ? -14.020 3.020 -1.024 1.00 94.00 94 PHE A C 1
ATOM 722 O O . PHE A 1 94 ? -13.249 3.134 -0.073 1.00 94.00 94 PHE A O 1
ATOM 729 N N . CYS A 1 95 ? -14.873 3.997 -1.355 1.00 92.00 95 CYS A N 1
ATOM 730 C CA . CYS A 1 95 ? -14.959 5.242 -0.588 1.00 92.00 95 CYS A CA 1
ATOM 731 C C . CYS A 1 95 ? -15.309 4.986 0.883 1.00 92.00 95 CYS A C 1
ATOM 733 O O . CYS A 1 95 ? -14.708 5.597 1.760 1.00 92.00 95 CYS A O 1
ATOM 735 N N . GLN A 1 96 ? -16.255 4.087 1.170 1.00 93.38 96 GLN A N 1
ATOM 736 C CA . GLN A 1 96 ? -16.644 3.755 2.542 1.00 93.38 96 GLN A CA 1
ATOM 737 C C . GLN A 1 96 ? -15.482 3.138 3.326 1.00 93.38 96 GLN A C 1
ATOM 739 O O . GLN A 1 96 ? -15.206 3.588 4.436 1.00 93.38 96 GLN A O 1
ATOM 744 N N . VAL A 1 97 ? -14.764 2.173 2.742 1.00 95.88 97 VAL A N 1
ATOM 745 C CA . VAL A 1 97 ? -13.600 1.539 3.385 1.00 95.88 97 VAL A CA 1
ATOM 746 C C . VAL A 1 97 ? -12.487 2.562 3.646 1.00 95.88 97 VAL A C 1
ATOM 748 O O . VAL A 1 97 ? -11.955 2.623 4.754 1.00 95.88 97 VAL A O 1
ATOM 751 N N . LEU A 1 98 ? -12.173 3.430 2.677 1.00 96.25 98 LEU A N 1
ATOM 752 C CA . LEU A 1 98 ? -11.159 4.478 2.855 1.00 96.25 98 LEU A CA 1
ATOM 753 C C . LEU A 1 98 ? -11.582 5.527 3.898 1.00 96.25 98 LEU A C 1
ATOM 755 O O . LEU A 1 98 ? -10.754 5.973 4.687 1.00 96.25 98 LEU A O 1
ATOM 759 N N . LEU A 1 99 ? -12.866 5.897 3.954 1.00 93.25 99 LEU A N 1
ATOM 760 C CA . LEU A 1 99 ? -13.391 6.805 4.979 1.00 93.25 99 LEU A CA 1
ATOM 761 C C . LEU A 1 99 ? -13.316 6.191 6.380 1.00 93.25 99 LEU A C 1
ATOM 763 O O . LEU A 1 99 ? -12.948 6.893 7.321 1.00 93.25 99 LEU A O 1
ATOM 767 N N . LYS A 1 100 ? -13.611 4.894 6.522 1.00 93.44 100 LYS A N 1
ATOM 768 C CA . LYS A 1 100 ? -13.401 4.169 7.783 1.00 93.44 100 LYS A CA 1
ATOM 769 C C . LYS A 1 100 ? -11.925 4.168 8.176 1.00 93.44 100 LYS A C 1
ATOM 771 O O . LYS A 1 100 ? -11.618 4.425 9.333 1.00 93.44 100 LYS A O 1
ATOM 776 N N . LEU A 1 101 ? -11.010 3.984 7.221 1.00 94.44 101 LEU A N 1
ATOM 777 C CA . LEU A 1 101 ? -9.568 4.044 7.482 1.00 94.44 101 LEU A CA 1
ATOM 778 C C . LEU A 1 101 ? -9.110 5.443 7.923 1.00 94.44 101 LEU A C 1
ATOM 780 O O . LEU A 1 101 ? -8.312 5.559 8.849 1.00 94.44 101 LEU A O 1
ATOM 784 N N . ILE A 1 102 ? -9.661 6.504 7.325 1.00 92.12 102 ILE A N 1
ATOM 785 C CA . ILE A 1 102 ? -9.436 7.885 7.781 1.00 92.12 102 ILE A CA 1
ATOM 786 C C . ILE A 1 102 ? -9.919 8.056 9.222 1.00 92.12 102 ILE A C 1
ATOM 788 O O . ILE A 1 102 ? -9.184 8.589 10.045 1.00 92.12 102 ILE A O 1
ATOM 792 N N . GLN A 1 103 ? -11.136 7.604 9.541 1.00 89.50 103 GLN A N 1
ATOM 793 C CA . GLN A 1 103 ? -11.694 7.703 10.896 1.00 89.50 103 GLN A CA 1
ATOM 794 C C . GLN A 1 103 ? -10.891 6.893 11.910 1.00 89.50 103 GLN A C 1
ATOM 796 O O . GLN A 1 103 ? -10.714 7.344 13.038 1.00 89.50 103 GLN A O 1
ATOM 801 N N . TYR A 1 104 ? -10.388 5.730 11.497 1.00 88.31 104 TYR A N 1
ATOM 802 C CA . TYR A 1 104 ? -9.523 4.894 12.310 1.00 88.31 104 TYR A CA 1
ATOM 803 C C . TYR A 1 104 ? -8.248 5.657 12.674 1.00 88.31 104 TYR A C 1
ATOM 805 O O . TYR A 1 104 ? -7.935 5.800 13.847 1.00 88.31 104 TYR A O 1
ATOM 813 N N . VAL A 1 105 ? -7.533 6.221 11.701 1.00 87.88 105 VAL A N 1
ATOM 814 C CA . VAL A 1 105 ? -6.241 6.884 11.959 1.00 87.88 105 VAL A CA 1
ATOM 815 C C . VAL A 1 105 ? -6.389 8.336 12.447 1.00 87.88 105 VAL A C 1
ATOM 817 O O . VAL A 1 105 ? -5.419 8.953 12.884 1.00 87.88 105 VAL A O 1
ATOM 820 N N . ALA A 1 106 ? -7.599 8.903 12.421 1.00 80.56 106 ALA A N 1
ATOM 821 C CA . ALA A 1 106 ? -7.845 10.268 12.867 1.00 80.56 106 ALA A CA 1
ATOM 822 C C . ALA A 1 106 ? -7.438 10.466 14.344 1.00 80.56 106 ALA A C 1
ATOM 824 O O . ALA A 1 106 ? -7.875 9.713 15.219 1.00 80.56 106 ALA A O 1
ATOM 825 N N . PRO A 1 107 ? -6.670 11.527 14.664 1.00 68.50 107 PRO A N 1
ATOM 826 C CA . PRO A 1 107 ? -6.432 11.928 16.043 1.00 68.50 107 PRO A CA 1
ATOM 827 C C . PRO A 1 107 ? -7.757 12.085 16.800 1.00 68.50 107 PRO A C 1
ATOM 829 O O . PRO A 1 107 ? -8.720 12.630 16.257 1.00 68.50 107 PRO A O 1
ATOM 832 N N . GLN A 1 108 ? -7.796 11.689 18.077 1.00 59.00 108 GLN A N 1
ATOM 833 C CA . GLN A 1 108 ? -9.007 11.746 18.919 1.00 59.00 108 GLN A CA 1
ATOM 834 C C . GLN A 1 108 ? -9.721 13.115 18.890 1.00 59.00 108 GLN A C 1
ATOM 836 O O . GLN A 1 108 ? -10.941 13.179 18.975 1.00 59.00 108 GLN A O 1
ATOM 841 N N . GLN A 1 109 ? -8.975 14.207 18.698 1.00 54.84 109 GLN A N 1
ATOM 842 C CA . GLN A 1 109 ? -9.505 15.572 18.581 1.00 54.84 109 GLN A CA 1
ATOM 843 C C . GLN A 1 109 ? -10.376 15.773 17.325 1.00 54.84 109 GLN A C 1
ATOM 845 O O . GLN A 1 109 ? -11.411 16.428 17.392 1.00 54.84 109 GLN A O 1
ATOM 850 N N . ILE A 1 110 ? -9.993 15.167 16.195 1.00 60.28 110 ILE A N 1
ATOM 851 C CA . ILE A 1 110 ? -10.757 15.201 14.938 1.00 60.28 110 ILE A CA 1
ATOM 852 C C . ILE A 1 110 ? -11.961 14.262 15.028 1.00 60.28 110 ILE A C 1
ATOM 854 O O . ILE A 1 110 ? -13.034 14.590 14.521 1.00 60.28 110 ILE A O 1
ATOM 858 N N . HIS A 1 111 ? -11.808 13.122 15.711 1.00 58.25 111 HIS A N 1
ATOM 859 C CA . HIS A 1 111 ? -12.920 12.214 15.980 1.00 58.25 111 HIS A CA 1
ATOM 860 C C . HIS A 1 111 ? -14.047 12.948 16.715 1.00 58.25 111 HIS A C 1
ATOM 862 O O . HIS A 1 111 ? -15.185 12.885 16.264 1.00 58.25 111 HIS A O 1
ATOM 868 N N . ASP A 1 112 ? -13.739 13.716 17.765 1.00 55.38 112 ASP A N 1
ATOM 869 C CA . ASP A 1 112 ? -14.733 14.486 18.523 1.00 55.38 112 ASP A CA 1
ATOM 870 C C . ASP A 1 112 ? -15.383 15.619 17.700 1.00 55.38 112 ASP A C 1
ATOM 872 O O . ASP A 1 112 ? -16.595 15.820 17.795 1.00 55.38 112 ASP A O 1
ATOM 876 N N . GLU A 1 113 ? -14.635 16.325 16.841 1.00 61.00 113 GLU A N 1
ATOM 877 C CA . GLU A 1 113 ? -15.183 17.378 15.967 1.00 61.00 113 GLU A CA 1
ATOM 878 C C . GLU A 1 113 ? -16.088 16.815 14.855 1.00 61.00 113 GLU A C 1
ATOM 880 O O . GLU A 1 113 ? -17.204 17.311 14.646 1.00 61.00 113 GLU A O 1
ATOM 885 N N . ILE A 1 114 ? -15.672 15.734 14.189 1.00 60.47 114 ILE A N 1
ATOM 886 C CA . ILE A 1 114 ? -16.478 15.047 13.171 1.00 60.47 114 ILE A CA 1
ATOM 887 C C . ILE A 1 114 ? -17.719 14.419 13.816 1.00 60.47 114 ILE A C 1
ATOM 889 O O . ILE A 1 114 ? -18.831 14.642 13.332 1.00 60.47 114 ILE A O 1
ATOM 893 N N . PHE A 1 115 ? -17.575 13.717 14.948 1.00 57.62 115 PHE A N 1
ATOM 894 C CA . PHE A 1 115 ? -18.723 13.160 15.669 1.00 57.62 115 PHE A CA 1
ATOM 895 C C . PHE A 1 115 ? -19.675 14.252 16.149 1.00 57.62 115 PHE A C 1
ATOM 897 O O . PHE A 1 115 ? -20.885 14.076 16.038 1.00 57.62 115 PHE A O 1
ATOM 904 N N . SER A 1 116 ? -19.173 15.391 16.640 1.00 58.47 116 SER A N 1
ATOM 905 C CA . SER A 1 116 ? -20.024 16.513 17.063 1.00 58.47 116 SER A CA 1
ATOM 906 C C . SER A 1 116 ? -20.844 17.102 15.909 1.00 58.47 116 SER A C 1
ATOM 908 O O . SER A 1 116 ? -21.981 17.529 16.117 1.00 58.47 116 SER A O 1
ATOM 910 N N . THR A 1 117 ? -20.304 17.049 14.689 1.00 62.09 117 THR A N 1
ATOM 911 C CA . THR A 1 117 ? -20.969 17.505 13.464 1.00 62.09 117 THR A CA 1
ATOM 912 C C . THR A 1 117 ? -22.006 16.485 12.978 1.00 62.09 117 THR A C 1
ATOM 914 O O . THR A 1 117 ? -23.113 16.866 12.600 1.00 62.09 117 THR A O 1
ATOM 917 N N . ILE A 1 118 ? -21.703 15.184 13.063 1.00 59.09 118 ILE A N 1
ATOM 918 C CA . ILE A 1 118 ? -22.616 14.090 12.681 1.00 59.09 118 ILE A CA 1
ATOM 919 C C . ILE A 1 118 ? -23.764 13.922 13.699 1.00 59.09 118 ILE A C 1
ATOM 921 O O . ILE A 1 118 ? -24.891 13.621 13.310 1.00 59.09 118 ILE A O 1
ATOM 925 N N . ARG A 1 119 ? -23.541 14.218 14.991 1.00 52.69 119 ARG A N 1
ATOM 926 C CA . ARG A 1 119 ? -24.534 14.115 16.088 1.00 52.69 119 ARG A CA 1
ATOM 927 C C . ARG A 1 119 ? -25.810 14.936 15.874 1.00 52.69 119 ARG A C 1
ATOM 929 O O . ARG A 1 119 ? -26.819 14.675 16.524 1.00 52.69 119 ARG A O 1
ATOM 936 N N . GLN A 1 120 ? -25.792 15.930 14.984 1.00 51.91 120 GLN A N 1
ATOM 937 C CA . GLN A 1 120 ? -27.001 16.681 14.633 1.00 51.91 120 GLN A CA 1
ATOM 938 C C . GLN A 1 120 ? -28.013 15.844 13.826 1.00 51.91 120 GLN A C 1
ATOM 940 O O . GLN A 1 120 ? -29.160 16.261 13.683 1.00 51.91 120 GLN A O 1
ATOM 945 N N . GLN A 1 121 ? -27.631 14.648 13.361 1.00 51.41 121 GLN A N 1
ATOM 946 C CA . GLN A 1 121 ? -28.509 13.672 12.715 1.00 51.41 121 GLN A CA 1
ATOM 947 C C . GLN A 1 121 ? -28.593 12.366 13.529 1.00 51.41 121 GLN A C 1
ATOM 949 O O . GLN A 1 121 ? -28.172 11.305 13.100 1.00 51.41 121 GLN A O 1
ATOM 954 N N . GLY A 1 122 ? -29.175 12.448 14.724 1.00 44.06 122 GLY A N 1
ATOM 955 C CA . GLY A 1 122 ? -30.248 11.521 15.099 1.00 44.06 122 GLY A CA 1
ATOM 956 C C . GLY A 1 122 ? -29.972 10.092 15.581 1.00 44.06 122 GLY A C 1
ATOM 957 O O . GLY A 1 122 ? -30.977 9.459 15.872 1.00 44.06 122 GLY A O 1
ATOM 958 N N . ASP A 1 123 ? -28.742 9.596 15.753 1.00 44.88 123 ASP A N 1
ATOM 959 C CA . ASP A 1 123 ? -28.527 8.263 16.361 1.00 44.88 123 ASP A CA 1
ATOM 960 C C . ASP A 1 123 ? -27.517 8.259 17.529 1.00 44.88 123 ASP A C 1
ATOM 962 O O . ASP A 1 123 ? -26.473 8.917 17.514 1.00 44.88 123 ASP A O 1
ATOM 966 N N . GLU A 1 124 ? -27.870 7.522 18.586 1.00 43.56 124 GLU A N 1
ATOM 967 C CA . GLU A 1 124 ? -27.130 7.382 19.844 1.00 43.56 124 GLU A CA 1
ATOM 968 C C . GLU A 1 124 ? -25.981 6.374 19.685 1.00 43.56 124 GLU A C 1
ATOM 970 O O . GLU A 1 124 ? -26.199 5.165 19.652 1.00 43.56 124 GLU A O 1
ATOM 975 N N . TYR A 1 125 ? -24.741 6.864 19.606 1.00 52.50 125 TYR A N 1
ATOM 976 C CA . TYR A 1 125 ? -23.548 6.015 19.629 1.00 52.50 125 TYR A CA 1
ATOM 977 C C . TYR A 1 125 ? -22.854 6.062 20.997 1.00 52.50 125 TYR A C 1
ATOM 979 O O . TYR A 1 125 ? -22.546 7.133 21.532 1.00 52.50 125 TYR A O 1
ATOM 987 N N . VAL A 1 126 ? -22.595 4.878 21.556 1.00 45.19 126 VAL A N 1
ATOM 988 C CA . VAL A 1 126 ? -21.889 4.672 22.825 1.00 45.19 126 VAL A CA 1
ATOM 989 C C . VAL A 1 126 ? -20.394 4.921 22.616 1.00 45.19 126 VAL A C 1
ATOM 991 O O . VAL A 1 126 ? -19.706 4.150 21.955 1.00 45.19 126 VAL A O 1
ATOM 994 N N . SER A 1 127 ? -19.877 6.000 23.206 1.00 47.31 127 SER A N 1
ATOM 995 C CA . SER A 1 127 ? -18.443 6.305 23.213 1.00 47.31 127 SER A CA 1
ATOM 996 C C . SER A 1 127 ? -17.702 5.363 24.165 1.00 47.31 127 SER A C 1
ATOM 998 O O . SER A 1 127 ? -17.814 5.481 25.385 1.00 47.31 127 SER A O 1
ATOM 1000 N N . THR A 1 128 ? -16.917 4.434 23.620 1.00 40.41 128 THR A N 1
ATOM 1001 C CA . THR A 1 128 ? -15.956 3.629 24.387 1.00 40.41 128 THR A CA 1
ATOM 1002 C C . THR A 1 128 ? -14.541 4.179 24.228 1.00 40.41 128 THR A C 1
ATOM 1004 O O . THR A 1 128 ? -13.648 3.489 23.744 1.00 40.41 128 THR A O 1
ATOM 1007 N N . ASN A 1 129 ? -14.306 5.424 24.652 1.00 48.75 129 ASN A N 1
ATOM 1008 C CA . ASN A 1 129 ? -12.944 5.937 24.789 1.00 48.75 129 ASN A CA 1
ATOM 1009 C C . ASN A 1 129 ? -12.308 5.402 26.082 1.00 48.75 129 ASN A C 1
ATOM 1011 O O . ASN A 1 129 ? -12.451 5.964 27.165 1.00 48.75 129 ASN A O 1
ATOM 1015 N N . SER A 1 130 ? -11.557 4.311 25.952 1.00 38.59 130 SER A N 1
ATOM 1016 C CA . SER A 1 130 ? -10.430 4.018 26.838 1.00 38.59 130 SER A CA 1
ATOM 1017 C C . SER A 1 130 ? -9.218 3.797 25.947 1.00 38.59 130 SER A C 1
ATOM 1019 O O . SER A 1 130 ? -9.376 3.153 24.916 1.00 38.59 130 SER A O 1
ATOM 1021 N N . HIS A 1 131 ? -8.050 4.308 26.344 1.00 43.44 131 HIS A N 1
ATOM 1022 C CA . HIS A 1 131 ? -6.730 4.168 25.704 1.00 43.44 131 HIS A CA 1
ATOM 1023 C C . HIS A 1 131 ? -6.241 2.706 25.562 1.00 43.44 131 HIS A C 1
ATOM 1025 O O . HIS A 1 131 ? -5.104 2.371 25.891 1.00 43.44 131 HIS A O 1
ATOM 1031 N N . LYS A 1 132 ? -7.105 1.801 25.111 1.00 41.78 132 LYS A N 1
ATOM 1032 C CA . LYS A 1 132 ? -6.746 0.466 24.678 1.00 41.78 132 LYS A CA 1
ATOM 1033 C C . LYS A 1 132 ? -6.095 0.617 23.318 1.00 41.78 132 LYS A C 1
ATOM 1035 O O . LYS A 1 132 ? -6.627 1.309 22.457 1.00 41.78 132 LYS A O 1
ATOM 1040 N N . LYS A 1 133 ? -4.921 0.000 23.199 1.00 49.56 133 LYS A N 1
ATOM 1041 C CA . LYS A 1 133 ? -4.272 -0.417 21.958 1.00 49.56 133 LYS A CA 1
ATOM 1042 C C . LYS A 1 133 ? -5.309 -0.453 20.834 1.00 49.56 133 LYS A C 1
ATOM 1044 O O . LYS A 1 133 ? -6.253 -1.233 20.914 1.00 49.56 133 LYS A O 1
ATOM 1049 N N . GLN A 1 134 ? -5.190 0.492 19.912 1.00 65.06 134 GLN A N 1
ATOM 1050 C CA . GLN A 1 134 ? -6.076 0.611 18.772 1.00 65.06 134 GLN A CA 1
ATOM 1051 C C . GLN A 1 134 ? -5.818 -0.629 17.915 1.00 65.06 134 GLN A C 1
ATOM 1053 O O . GLN A 1 134 ? -4.821 -0.689 17.209 1.00 65.06 134 GLN A O 1
ATOM 1058 N N . GLU A 1 135 ? -6.598 -1.675 18.159 1.00 78.38 135 GLU A N 1
ATOM 1059 C CA . GLU A 1 135 ? -6.615 -2.901 17.375 1.00 78.38 135 GLU A CA 1
ATOM 1060 C C . GLU A 1 135 ? -7.813 -2.797 16.435 1.00 78.38 135 GLU A C 1
ATOM 1062 O O . GLU A 1 135 ? -8.881 -2.325 16.843 1.00 78.38 135 GLU A O 1
ATOM 1067 N N . LEU A 1 136 ? -7.620 -3.206 15.186 1.00 89.12 136 LEU A N 1
ATOM 1068 C CA . LEU A 1 136 ? -8.682 -3.327 14.203 1.00 89.12 136 LEU A CA 1
ATOM 1069 C C . LEU A 1 136 ? -9.784 -4.225 14.765 1.00 89.12 136 LEU A C 1
ATOM 1071 O O . LEU A 1 136 ? -9.520 -5.313 15.280 1.00 89.12 136 LEU A O 1
ATOM 1075 N N . ASP A 1 137 ? -11.032 -3.776 14.663 1.00 91.19 137 ASP A N 1
ATOM 1076 C CA . ASP A 1 137 ? -12.151 -4.678 14.884 1.00 91.19 137 ASP A CA 1
ATOM 1077 C C . ASP A 1 137 ? -12.251 -5.679 13.722 1.00 91.19 137 ASP A C 1
ATOM 1079 O O . ASP A 1 137 ? -11.886 -5.380 12.584 1.00 91.19 137 ASP A O 1
ATOM 1083 N N . GLU A 1 138 ? -12.771 -6.874 14.004 1.00 92.44 138 GLU A N 1
ATOM 1084 C CA . GLU A 1 138 ? -12.818 -7.982 13.040 1.00 92.44 138 GLU A CA 1
ATOM 1085 C C . GLU A 1 138 ? -13.587 -7.633 11.755 1.00 92.44 138 GLU A C 1
ATOM 1087 O O . GLU A 1 138 ? -13.261 -8.133 10.678 1.00 92.44 138 GLU A O 1
ATOM 1092 N N . THR A 1 139 ? -14.607 -6.770 11.847 1.00 94.38 139 THR A N 1
ATOM 1093 C CA . THR A 1 139 ? -15.420 -6.397 10.681 1.00 94.38 139 THR A CA 1
ATOM 1094 C C . THR A 1 139 ? -14.626 -5.482 9.764 1.00 94.38 139 THR A C 1
ATOM 1096 O O . THR A 1 139 ? -14.559 -5.724 8.559 1.00 94.38 139 THR A O 1
ATOM 1099 N N . PHE A 1 140 ? -13.988 -4.457 10.326 1.00 94.81 140 PHE A N 1
ATOM 1100 C CA . PHE A 1 140 ? -13.179 -3.539 9.541 1.00 94.81 140 PHE A CA 1
ATOM 1101 C C . PHE A 1 140 ? -11.893 -4.195 9.018 1.00 94.81 140 PHE A C 1
ATOM 1103 O O . PHE A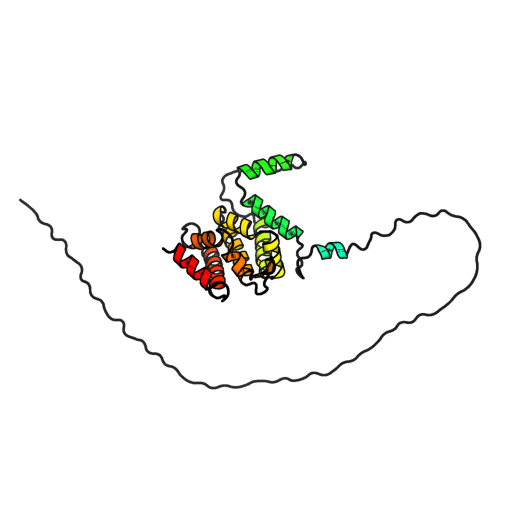 1 140 ? -11.509 -3.952 7.874 1.00 94.81 140 PHE A O 1
ATOM 1110 N N . GLU A 1 141 ? -11.266 -5.094 9.785 1.00 96.12 141 GLU A N 1
ATOM 1111 C CA . GLU A 1 141 ? -10.152 -5.905 9.281 1.00 96.12 141 GLU A CA 1
ATOM 1112 C C . GLU A 1 141 ? -10.570 -6.725 8.052 1.00 96.12 141 GLU A C 1
ATOM 1114 O O . GLU A 1 141 ? -9.837 -6.747 7.062 1.00 96.12 141 GLU A O 1
ATOM 1119 N N . SER A 1 142 ? -11.747 -7.362 8.086 1.00 97.12 142 SER A N 1
ATOM 1120 C CA . SER A 1 142 ? -12.266 -8.129 6.947 1.00 97.12 142 SER A CA 1
ATOM 1121 C C . SER A 1 142 ? -12.432 -7.252 5.705 1.00 97.12 142 SER A C 1
ATOM 1123 O O . SER A 1 142 ? -11.999 -7.641 4.625 1.00 97.12 142 SER A O 1
ATOM 1125 N N . GLU A 1 143 ? -12.987 -6.046 5.849 1.00 97.12 143 GLU A N 1
ATOM 1126 C CA . GLU A 1 143 ? -13.137 -5.098 4.736 1.00 97.12 143 GLU A CA 1
ATOM 1127 C C . GLU A 1 143 ? -11.781 -4.644 4.165 1.00 97.12 143 GLU A C 1
ATOM 1129 O O . GLU A 1 143 ? -11.620 -4.535 2.948 1.00 97.12 143 GLU A O 1
ATOM 1134 N N . LEU A 1 144 ? -10.782 -4.410 5.023 1.00 97.94 144 LEU A N 1
ATOM 1135 C CA . LEU A 1 144 ? -9.421 -4.079 4.590 1.00 97.94 144 LEU A CA 1
ATOM 1136 C C . LEU A 1 144 ? -8.724 -5.266 3.907 1.00 97.94 144 LEU A C 1
ATOM 1138 O O . LEU A 1 144 ? -7.978 -5.063 2.948 1.00 97.94 144 LEU A O 1
ATOM 1142 N N . CYS A 1 145 ? -8.971 -6.496 4.362 1.00 98.19 145 CYS A N 1
ATOM 1143 C CA . CYS A 1 145 ? -8.472 -7.705 3.705 1.00 98.19 145 CYS A CA 1
ATOM 1144 C C . CYS A 1 145 ? -9.113 -7.900 2.330 1.00 98.19 145 CYS A C 1
ATOM 1146 O O . CYS A 1 145 ? -8.401 -8.179 1.371 1.00 98.19 145 CYS A O 1
ATOM 1148 N N . GLU A 1 146 ? -10.422 -7.674 2.202 1.00 97.69 146 GLU A N 1
ATOM 1149 C CA . GLU A 1 146 ? -11.094 -7.684 0.899 1.00 97.69 146 GLU A CA 1
ATOM 1150 C C . GLU A 1 146 ? -10.486 -6.637 -0.040 1.00 97.69 146 GLU A C 1
ATOM 1152 O O . GLU A 1 146 ? -10.182 -6.946 -1.193 1.00 97.69 146 GLU A O 1
ATOM 1157 N N . LEU A 1 147 ? -10.225 -5.420 0.457 1.00 98.00 147 LEU A N 1
ATOM 1158 C CA . LEU A 1 147 ? -9.556 -4.373 -0.318 1.00 98.00 147 LEU A CA 1
ATOM 1159 C C . LEU A 1 147 ? -8.151 -4.806 -0.759 1.00 98.00 147 LEU A C 1
ATOM 1161 O O . LEU A 1 147 ? -7.751 -4.566 -1.902 1.00 98.00 147 LEU A O 1
ATOM 1165 N N . TRP A 1 148 ? -7.398 -5.455 0.129 1.00 98.38 148 TRP A N 1
ATOM 1166 C CA . TRP A 1 148 ? -6.101 -6.029 -0.206 1.00 98.38 148 TRP A CA 1
ATOM 1167 C C . TRP A 1 148 ? -6.225 -7.073 -1.318 1.00 98.38 148 TRP A C 1
ATOM 1169 O O . TRP A 1 148 ? -5.527 -6.943 -2.331 1.00 98.38 148 TRP A O 1
ATOM 1179 N N . ASP A 1 149 ? -7.139 -8.028 -1.213 1.00 97.25 149 ASP A N 1
ATOM 1180 C CA . ASP A 1 149 ? -7.318 -9.074 -2.221 1.00 97.25 149 ASP A CA 1
ATOM 1181 C C . ASP A 1 149 ? -7.612 -8.492 -3.611 1.00 97.25 149 ASP A C 1
ATOM 1183 O O . ASP A 1 149 ? -6.970 -8.874 -4.594 1.00 97.25 149 ASP A O 1
ATOM 1187 N N . VAL A 1 150 ? -8.499 -7.495 -3.703 1.00 96.62 150 VAL A N 1
ATOM 1188 C CA . VAL A 1 150 ? -8.854 -6.883 -4.996 1.00 96.62 150 VAL A CA 1
ATOM 1189 C C . VAL A 1 150 ? -7.826 -5.869 -5.506 1.00 96.62 150 VAL A C 1
ATOM 1191 O O . VAL A 1 150 ? -7.796 -5.575 -6.699 1.00 96.62 150 VAL A O 1
ATOM 1194 N N . SER A 1 151 ? -6.921 -5.362 -4.661 1.00 97.69 151 SER A N 1
ATOM 1195 C CA . SER A 1 151 ? -5.908 -4.360 -5.057 1.00 97.69 151 SER A CA 1
ATOM 1196 C C . SER A 1 151 ? -4.861 -4.859 -6.065 1.00 97.69 151 SER A C 1
ATOM 1198 O O . SER A 1 151 ? -4.112 -4.057 -6.627 1.00 97.69 151 SER A O 1
ATOM 1200 N N . VAL A 1 152 ? -4.798 -6.170 -6.332 1.00 96.38 152 VAL A N 1
ATOM 1201 C CA . VAL A 1 152 ? -4.003 -6.733 -7.441 1.00 96.38 152 VAL A CA 1
ATOM 1202 C C . VAL A 1 152 ? -4.583 -6.362 -8.810 1.00 96.38 152 VAL A C 1
ATOM 1204 O O . VAL A 1 152 ? -3.861 -6.334 -9.812 1.00 96.38 152 VAL A O 1
ATOM 1207 N N . SER A 1 153 ? -5.884 -6.069 -8.856 1.00 96.50 153 SER A N 1
ATOM 1208 C CA . SER A 1 153 ? -6.577 -5.627 -10.055 1.00 96.50 153 SER A CA 1
ATOM 1209 C C . SER A 1 153 ? -6.073 -4.252 -10.463 1.00 96.50 153 SER A C 1
ATOM 1211 O O . SER A 1 153 ? -6.022 -3.307 -9.674 1.00 96.50 153 SER A O 1
ATOM 1213 N N . ALA A 1 154 ? -5.695 -4.120 -11.729 1.00 95.88 154 ALA A N 1
ATOM 1214 C CA . ALA A 1 154 ? -5.150 -2.870 -12.226 1.00 95.88 154 ALA A CA 1
ATOM 1215 C C . ALA A 1 154 ? -6.210 -1.748 -12.258 1.00 95.88 154 ALA A C 1
ATOM 1217 O O . ALA A 1 154 ? -5.844 -0.582 -12.142 1.00 95.88 154 ALA A O 1
ATOM 1218 N N . ASP A 1 155 ? -7.502 -2.087 -12.362 1.00 95.25 155 ASP A N 1
ATOM 1219 C CA . ASP A 1 155 ? -8.599 -1.109 -12.289 1.00 95.25 155 ASP A CA 1
ATOM 1220 C C . ASP A 1 155 ? -8.750 -0.568 -10.862 1.00 95.25 155 ASP A C 1
ATOM 1222 O O . ASP A 1 155 ? -8.869 0.640 -10.669 1.00 95.25 155 ASP A O 1
ATOM 1226 N N . VAL A 1 156 ? -8.630 -1.441 -9.857 1.00 96.62 156 VAL A N 1
ATOM 1227 C CA . VAL A 1 156 ? -8.623 -1.048 -8.441 1.00 96.62 156 VAL A CA 1
ATOM 1228 C C . VAL A 1 156 ? -7.381 -0.228 -8.105 1.00 96.62 156 VAL A C 1
ATOM 1230 O O . VAL A 1 156 ? -7.492 0.811 -7.461 1.00 96.62 156 VAL A O 1
ATOM 1233 N N . ALA A 1 157 ? -6.197 -0.632 -8.574 1.00 97.31 157 ALA A N 1
ATOM 1234 C CA . ALA A 1 157 ? -4.976 0.140 -8.357 1.00 97.31 157 ALA A CA 1
ATOM 1235 C C . ALA A 1 157 ? -5.093 1.561 -8.937 1.00 97.31 157 ALA A C 1
ATOM 1237 O O . ALA A 1 157 ? -4.673 2.521 -8.297 1.00 97.31 157 ALA A O 1
ATOM 1238 N N . HIS A 1 158 ? -5.686 1.713 -10.126 1.00 95.94 158 HIS A N 1
ATOM 1239 C CA . HIS A 1 158 ? -5.919 3.026 -10.740 1.00 95.94 158 HIS A CA 1
ATOM 1240 C C . HIS A 1 158 ? -6.964 3.837 -9.970 1.00 95.94 158 HIS A C 1
ATOM 1242 O O . HIS A 1 158 ? -6.743 5.022 -9.735 1.00 95.94 158 HIS A O 1
ATOM 1248 N N . LEU A 1 159 ? -8.043 3.202 -9.507 1.00 95.75 159 LEU A N 1
ATOM 1249 C CA . LEU A 1 159 ? -9.053 3.848 -8.668 1.00 95.75 159 LEU A CA 1
ATOM 1250 C C . LEU A 1 159 ? -8.470 4.349 -7.338 1.00 95.75 159 LEU A C 1
ATOM 1252 O O . LEU A 1 159 ? -8.782 5.451 -6.903 1.00 95.75 159 LEU A O 1
ATOM 1256 N N . LEU A 1 160 ? -7.604 3.569 -6.689 1.00 97.62 160 LEU A N 1
ATOM 1257 C CA . LEU A 1 160 ? -6.953 3.981 -5.443 1.00 97.62 160 LEU A CA 1
ATOM 1258 C C . LEU A 1 160 ? -6.031 5.190 -5.654 1.00 97.62 160 LEU A C 1
ATOM 1260 O O . LEU A 1 160 ? -5.962 6.060 -4.787 1.00 97.62 160 LEU A O 1
ATOM 1264 N N . ILE A 1 161 ? -5.370 5.291 -6.813 1.00 96.69 161 ILE A N 1
ATOM 1265 C CA . ILE A 1 161 ? -4.642 6.509 -7.196 1.00 96.69 161 ILE A CA 1
ATOM 1266 C C . ILE A 1 161 ? -5.614 7.678 -7.426 1.00 96.69 161 ILE A C 1
ATOM 1268 O O . ILE A 1 161 ? -5.371 8.763 -6.908 1.00 96.69 161 ILE A O 1
ATOM 1272 N N . GLU A 1 162 ? -6.731 7.460 -8.131 1.00 94.62 162 GLU A N 1
ATOM 1273 C CA . GLU A 1 162 ? -7.783 8.472 -8.356 1.00 94.62 162 GLU A CA 1
ATOM 1274 C C . GLU A 1 162 ? -8.352 9.016 -7.033 1.00 94.62 162 GLU A C 1
ATOM 1276 O O . GLU A 1 162 ? -8.593 10.214 -6.901 1.00 94.62 162 GLU A O 1
ATOM 1281 N N . PHE A 1 163 ? -8.509 8.156 -6.026 1.00 94.94 163 PHE A N 1
ATOM 1282 C CA . PHE A 1 163 ? -8.981 8.516 -4.685 1.00 94.94 163 PHE A CA 1
ATOM 1283 C C . PHE A 1 163 ? -7.890 9.054 -3.759 1.00 94.94 163 PHE A C 1
ATOM 1285 O O . PHE A 1 163 ? -8.147 9.267 -2.574 1.00 94.94 163 PHE A O 1
ATOM 1292 N N . ASN A 1 164 ? -6.687 9.296 -4.283 1.00 95.06 164 ASN A N 1
ATOM 1293 C CA . ASN A 1 164 ? -5.560 9.819 -3.523 1.00 95.06 164 ASN A CA 1
ATOM 1294 C C . ASN A 1 164 ? -5.201 8.948 -2.300 1.00 95.06 164 ASN A C 1
ATOM 1296 O O . ASN A 1 164 ? -4.770 9.437 -1.255 1.00 95.06 164 ASN A O 1
ATOM 1300 N N . ALA A 1 165 ? -5.377 7.629 -2.424 1.00 97.56 165 ALA A N 1
ATOM 1301 C CA . ALA A 1 165 ? -5.171 6.694 -1.322 1.00 97.56 165 ALA A CA 1
ATOM 1302 C C . ALA A 1 165 ? -3.710 6.647 -0.847 1.00 97.56 165 ALA A C 1
ATOM 1304 O O . ALA A 1 165 ? -3.465 6.266 0.291 1.00 97.56 165 ALA A O 1
ATOM 1305 N N . LEU A 1 166 ? -2.738 7.065 -1.669 1.00 98.06 166 LEU A N 1
ATOM 1306 C CA . LEU A 1 166 ? -1.328 7.124 -1.265 1.00 98.06 166 LEU A CA 1
ATOM 1307 C C . LEU A 1 166 ? -1.084 8.104 -0.107 1.00 98.06 166 LEU A C 1
ATOM 1309 O O . LEU A 1 166 ? -0.309 7.780 0.790 1.00 98.06 166 LEU A O 1
ATOM 1313 N N . ASP A 1 167 ? -1.771 9.253 -0.084 1.00 96.88 167 ASP A N 1
ATOM 1314 C CA . ASP A 1 167 ? -1.694 10.195 1.042 1.00 96.88 167 ASP A CA 1
ATOM 1315 C C . ASP A 1 167 ? -2.238 9.554 2.320 1.00 96.88 167 ASP A C 1
ATOM 1317 O O . ASP A 1 167 ? -1.602 9.613 3.373 1.00 96.88 167 ASP A O 1
ATOM 1321 N N . LEU A 1 168 ? -3.389 8.887 2.215 1.00 96.69 168 LEU A N 1
ATOM 1322 C CA . LEU A 1 168 ? -3.992 8.169 3.332 1.00 96.69 168 LEU A CA 1
ATOM 1323 C C . LEU A 1 168 ? -3.081 7.045 3.833 1.00 96.69 168 LEU A C 1
ATOM 1325 O O . LEU A 1 168 ? -2.849 6.935 5.031 1.00 96.69 168 LEU A O 1
ATOM 1329 N N . PHE A 1 169 ? -2.529 6.231 2.935 1.00 98.19 169 PHE A N 1
ATOM 1330 C CA . PHE A 1 169 ? -1.611 5.158 3.302 1.00 98.19 169 PHE A CA 1
ATOM 1331 C C . PHE A 1 169 ? -0.349 5.703 3.964 1.00 98.19 169 PHE A C 1
ATOM 1333 O O . PHE A 1 169 ? 0.083 5.141 4.963 1.00 98.19 169 PHE A O 1
ATOM 1340 N N . ASN A 1 170 ? 0.1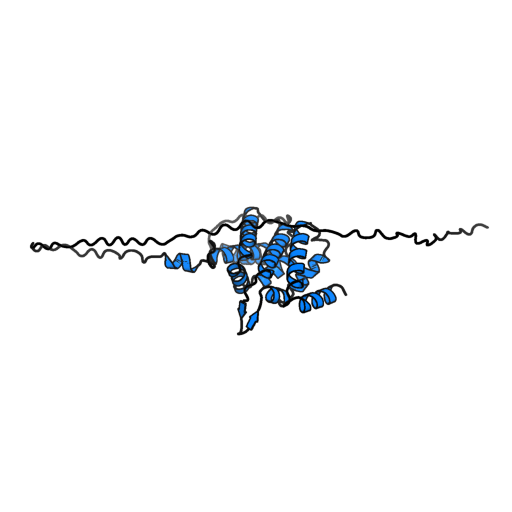99 6.824 3.491 1.00 97.19 170 ASN A N 1
ATOM 1341 C CA . ASN A 1 170 ? 1.316 7.475 4.167 1.00 97.19 170 ASN A CA 1
ATOM 1342 C C . ASN A 1 170 ? 0.946 7.890 5.603 1.00 97.19 170 ASN A C 1
ATOM 1344 O O . ASN A 1 170 ? 1.704 7.614 6.526 1.00 97.19 170 ASN A O 1
ATOM 1348 N N . VAL A 1 171 ? -0.235 8.484 5.808 1.00 94.88 171 VAL A N 1
ATOM 1349 C CA . VAL A 1 171 ? -0.738 8.825 7.151 1.00 94.88 171 VAL A CA 1
ATOM 1350 C C . VAL A 1 171 ? -0.888 7.576 8.023 1.00 94.88 171 VAL A C 1
ATOM 1352 O O . VAL A 1 171 ? -0.449 7.586 9.169 1.00 94.88 171 VAL A O 1
ATOM 1355 N N . VAL A 1 172 ? -1.437 6.482 7.485 1.00 94.38 172 VAL A N 1
ATOM 1356 C CA . VAL A 1 172 ? -1.560 5.207 8.212 1.00 94.38 172 VAL A CA 1
ATOM 1357 C C . VAL A 1 172 ? -0.186 4.705 8.649 1.00 94.38 172 VAL A C 1
ATOM 1359 O O . VAL A 1 172 ? -0.013 4.376 9.813 1.00 94.38 172 VAL A O 1
ATOM 1362 N N . LEU A 1 173 ? 0.807 4.691 7.758 1.00 94.75 173 LEU A N 1
ATOM 1363 C CA . LEU A 1 173 ? 2.148 4.197 8.085 1.00 94.75 173 LEU A CA 1
ATOM 1364 C C . LEU A 1 173 ? 2.886 5.063 9.126 1.00 94.75 173 LEU A C 1
ATOM 1366 O O . LEU A 1 173 ? 3.776 4.554 9.806 1.00 94.75 173 LEU A O 1
ATOM 1370 N N . ILE A 1 174 ? 2.533 6.347 9.256 1.00 92.44 174 ILE A N 1
ATOM 1371 C CA . ILE A 1 174 ? 3.112 7.258 10.257 1.00 92.44 174 ILE A CA 1
ATOM 1372 C C . ILE A 1 174 ? 2.404 7.117 11.611 1.00 92.44 174 ILE A C 1
ATOM 1374 O O . ILE A 1 174 ? 3.059 7.009 12.646 1.00 92.44 174 ILE A O 1
ATOM 1378 N N . GLU A 1 175 ? 1.071 7.144 11.612 1.00 88.00 175 GLU A N 1
ATOM 1379 C CA . GLU A 1 175 ? 0.271 7.351 12.826 1.00 88.00 175 GLU A CA 1
ATOM 1380 C C . GLU A 1 175 ? -0.311 6.049 13.404 1.00 88.00 175 GLU A C 1
ATOM 1382 O O . GLU A 1 175 ? -0.561 5.950 14.610 1.00 88.00 175 GLU A O 1
ATOM 1387 N N . CYS A 1 176 ? -0.539 5.028 12.573 1.00 87.44 176 CYS A N 1
ATOM 1388 C CA . CYS A 1 176 ? -1.193 3.794 12.997 1.00 87.44 176 CYS A CA 1
ATOM 1389 C C . CYS A 1 176 ? -0.214 2.857 13.710 1.00 87.44 176 CYS A C 1
ATOM 1391 O O . CYS A 1 176 ? 0.712 2.323 13.109 1.00 87.44 176 CYS A O 1
ATOM 1393 N N . LYS A 1 177 ? -0.464 2.587 14.995 1.00 85.81 177 LYS A N 1
ATOM 1394 C CA . LYS A 1 177 ? 0.341 1.647 15.803 1.00 85.81 177 LYS A CA 1
ATOM 1395 C C . LYS A 1 177 ? -0.121 0.193 15.697 1.00 85.81 177 LYS A C 1
ATOM 1397 O O . LYS A 1 177 ? 0.456 -0.687 16.340 1.00 85.81 177 LYS A O 1
ATOM 1402 N N . ASP A 1 178 ? -1.182 -0.059 14.938 1.00 90.88 178 ASP A N 1
ATOM 1403 C CA . ASP A 1 178 ? -1.685 -1.404 14.712 1.00 90.88 178 ASP A CA 1
ATOM 1404 C C . ASP A 1 178 ? -0.871 -2.103 13.622 1.00 90.88 178 ASP A C 1
ATOM 1406 O O . ASP A 1 178 ? -1.007 -1.812 12.433 1.00 90.88 178 ASP A O 1
ATOM 1410 N N . LYS A 1 179 ? -0.064 -3.081 14.041 1.00 93.25 179 LYS A N 1
ATOM 1411 C CA . LYS A 1 179 ? 0.759 -3.914 13.155 1.00 93.25 179 LYS A CA 1
ATOM 1412 C C . LYS A 1 179 ? -0.063 -4.577 12.054 1.00 93.25 179 LYS A C 1
ATOM 1414 O O . LYS A 1 179 ? 0.406 -4.649 10.924 1.00 93.25 179 LYS A O 1
ATOM 1419 N N . ARG A 1 180 ? -1.287 -5.025 12.352 1.00 95.19 180 ARG A N 1
ATOM 1420 C CA . ARG A 1 180 ? -2.145 -5.689 11.368 1.00 95.19 180 ARG A CA 1
ATOM 1421 C C . ARG A 1 180 ? -2.618 -4.707 10.299 1.00 95.19 180 ARG A C 1
ATOM 1423 O O . ARG A 1 180 ? -2.569 -5.020 9.114 1.00 95.19 180 ARG A O 1
ATOM 1430 N N . CYS A 1 181 ? -2.998 -3.498 10.702 1.00 96.00 181 CYS A N 1
ATOM 1431 C CA . CYS A 1 181 ? -3.354 -2.430 9.767 1.00 96.00 181 CYS A CA 1
ATOM 1432 C C . CYS A 1 181 ? -2.161 -2.038 8.880 1.00 96.00 181 CYS A C 1
ATOM 1434 O O . CYS A 1 181 ? -2.291 -1.973 7.656 1.00 96.00 181 CYS A O 1
ATOM 1436 N N . THR A 1 182 ? -0.980 -1.856 9.480 1.00 95.75 182 THR A N 1
ATOM 1437 C CA . THR A 1 182 ? 0.266 -1.551 8.760 1.00 95.75 182 THR A CA 1
ATOM 1438 C C . THR A 1 182 ? 0.630 -2.649 7.762 1.00 95.75 182 THR A C 1
ATOM 1440 O O . THR A 1 182 ? 0.943 -2.351 6.608 1.00 95.75 182 THR A O 1
ATOM 1443 N N . GLU A 1 183 ? 0.539 -3.919 8.163 1.00 97.50 183 GLU A N 1
ATOM 1444 C CA . GLU A 1 183 ? 0.743 -5.070 7.281 1.00 97.50 183 GLU A CA 1
ATOM 1445 C C . GLU A 1 183 ? -0.191 -5.013 6.065 1.00 97.50 183 GLU A C 1
ATOM 1447 O O . GLU A 1 183 ? 0.277 -5.126 4.929 1.00 97.50 183 GLU A O 1
ATOM 1452 N N . ILE A 1 184 ? -1.494 -4.812 6.290 1.00 98.50 184 ILE A N 1
ATOM 1453 C CA . ILE A 1 184 ? -2.493 -4.781 5.218 1.00 98.50 184 ILE A CA 1
ATOM 1454 C C . ILE A 1 184 ? -2.217 -3.625 4.246 1.00 98.50 184 ILE A C 1
ATOM 1456 O O . ILE A 1 184 ? -2.210 -3.836 3.032 1.00 98.50 184 ILE A O 1
ATOM 1460 N N . VAL A 1 185 ? -1.913 -2.422 4.746 1.00 98.44 185 VAL A N 1
ATOM 1461 C CA . VAL A 1 185 ? -1.591 -1.261 3.894 1.00 98.44 185 VAL A CA 1
ATOM 1462 C C . VAL A 1 185 ? -0.328 -1.493 3.062 1.00 98.44 185 VAL A C 1
ATOM 1464 O O . VAL A 1 185 ? -0.323 -1.213 1.861 1.00 98.44 185 VAL A O 1
ATOM 1467 N N . LEU A 1 186 ? 0.729 -2.068 3.643 1.00 98.38 186 LEU A N 1
ATOM 1468 C CA . LEU A 1 186 ? 1.919 -2.471 2.883 1.00 98.38 186 LEU A CA 1
ATOM 1469 C C . LEU A 1 186 ? 1.592 -3.555 1.846 1.00 98.38 186 LEU A C 1
ATOM 1471 O O . LEU A 1 186 ? 2.141 -3.553 0.738 1.00 98.38 186 LEU A O 1
ATOM 1475 N N . GLY A 1 187 ? 0.678 -4.464 2.183 1.00 98.56 187 GLY A N 1
ATOM 1476 C CA . GLY A 1 187 ? 0.154 -5.492 1.295 1.00 98.56 187 GLY A CA 1
ATOM 1477 C C . GLY A 1 187 ? -0.549 -4.918 0.062 1.00 98.56 187 GLY A C 1
ATOM 1478 O O . GLY A 1 187 ? -0.236 -5.326 -1.065 1.00 98.56 187 GLY A O 1
ATOM 1479 N N . ILE A 1 188 ? -1.424 -3.929 0.271 1.00 98.81 188 ILE A N 1
ATOM 1480 C CA . ILE A 1 188 ? -2.119 -3.166 -0.777 1.00 98.81 188 ILE A CA 1
ATOM 1481 C C . ILE A 1 188 ? -1.109 -2.420 -1.654 1.00 98.81 188 ILE A C 1
ATOM 1483 O O . ILE A 1 188 ? -1.101 -2.601 -2.872 1.00 98.81 188 ILE A O 1
ATOM 1487 N N . LEU A 1 189 ? -0.198 -1.643 -1.053 1.00 98.69 189 LEU A N 1
ATOM 1488 C CA . LEU A 1 189 ? 0.844 -0.905 -1.782 1.00 98.69 189 LEU A CA 1
ATOM 1489 C C . LEU A 1 189 ? 1.697 -1.832 -2.658 1.00 98.69 189 LEU A C 1
ATOM 1491 O O . LEU A 1 189 ? 2.005 -1.510 -3.806 1.00 98.69 189 LEU A O 1
ATOM 1495 N N . SER A 1 190 ? 2.045 -3.011 -2.145 1.00 98.25 190 SER A N 1
ATOM 1496 C CA . SER A 1 190 ? 2.796 -4.022 -2.894 1.00 98.25 190 SER A CA 1
ATOM 1497 C C . SER A 1 190 ? 2.014 -4.572 -4.087 1.00 98.25 190 SER A C 1
ATOM 1499 O O . SER A 1 190 ? 2.583 -4.749 -5.165 1.00 98.25 190 SER A O 1
ATOM 1501 N N . ASN A 1 191 ? 0.715 -4.842 -3.921 1.00 98.50 191 ASN A N 1
ATOM 1502 C CA . ASN A 1 191 ? -0.147 -5.286 -5.018 1.00 98.50 191 ASN A CA 1
ATOM 1503 C C . ASN A 1 191 ? -0.261 -4.203 -6.098 1.00 98.50 191 ASN A C 1
ATOM 1505 O O . ASN A 1 191 ? -0.051 -4.486 -7.279 1.00 98.50 191 ASN A O 1
ATOM 1509 N N . MET A 1 192 ? -0.469 -2.951 -5.687 1.00 98.31 192 MET A N 1
ATOM 1510 C CA . MET A 1 192 ? -0.494 -1.794 -6.581 1.00 98.31 192 MET A CA 1
ATOM 1511 C C . MET A 1 192 ? 0.831 -1.620 -7.340 1.00 98.31 192 MET A C 1
ATOM 1513 O O . MET A 1 192 ? 0.822 -1.407 -8.552 1.00 98.31 192 MET A O 1
ATOM 1517 N N . ALA A 1 193 ? 1.982 -1.771 -6.677 1.00 97.50 193 ALA A N 1
ATOM 1518 C CA . ALA A 1 193 ? 3.304 -1.664 -7.304 1.00 97.50 193 ALA A CA 1
ATOM 1519 C C . ALA A 1 193 ? 3.564 -2.750 -8.374 1.00 97.50 193 ALA A C 1
ATOM 1521 O O . ALA A 1 193 ? 4.298 -2.524 -9.345 1.00 97.50 193 ALA A O 1
ATOM 1522 N N . CYS A 1 194 ? 2.932 -3.920 -8.240 1.00 96.31 194 CYS A N 1
ATOM 1523 C CA . CYS A 1 194 ? 2.969 -4.988 -9.243 1.00 96.31 194 CYS A CA 1
ATOM 1524 C C . CYS A 1 194 ? 2.141 -4.673 -10.500 1.00 96.31 194 CYS A C 1
ATOM 1526 O O . CYS A 1 194 ? 2.280 -5.374 -11.509 1.00 96.31 194 CYS A O 1
ATOM 1528 N N . CYS A 1 195 ? 1.303 -3.630 -10.478 1.00 96.31 195 CYS A N 1
ATOM 1529 C CA . CYS A 1 195 ? 0.479 -3.253 -11.617 1.00 96.31 195 CYS A CA 1
ATOM 1530 C C . CYS A 1 195 ? 1.349 -2.961 -12.854 1.00 96.31 195 CYS A C 1
ATOM 1532 O O . CYS A 1 195 ? 2.267 -2.133 -12.853 1.00 96.31 195 CYS A O 1
ATOM 1534 N N . LYS A 1 196 ? 1.059 -3.682 -13.943 1.00 93.69 196 LYS A N 1
ATOM 1535 C CA . LYS A 1 196 ? 1.741 -3.525 -15.238 1.00 93.69 196 LYS A CA 1
ATOM 1536 C C . LYS A 1 196 ? 1.088 -2.463 -16.116 1.00 93.69 196 LYS A C 1
ATOM 1538 O O . LYS A 1 196 ? 1.716 -1.993 -17.060 1.00 93.69 196 LYS A O 1
ATOM 1543 N N . ARG A 1 197 ? -0.174 -2.120 -15.842 1.00 94.69 197 ARG A N 1
ATOM 1544 C CA . ARG A 1 197 ? -0.908 -1.122 -16.613 1.00 94.69 197 ARG A CA 1
ATOM 1545 C C . ARG A 1 197 ? -0.530 0.267 -16.117 1.00 94.69 197 ARG A C 1
ATOM 1547 O O . ARG A 1 197 ? -0.744 0.600 -14.954 1.00 94.69 197 ARG A O 1
ATOM 1554 N N . ASN A 1 198 ? 0.010 1.070 -17.019 1.00 94.56 198 ASN A N 1
ATOM 1555 C CA . ASN A 1 198 ? 0.350 2.451 -16.718 1.00 94.56 198 ASN A CA 1
ATOM 1556 C C . ASN A 1 198 ? -0.912 3.314 -16.596 1.00 94.56 198 ASN A C 1
ATOM 1558 O O . ASN A 1 198 ? -1.941 3.014 -17.202 1.00 94.56 198 ASN A O 1
ATOM 1562 N N . ILE A 1 199 ? -0.794 4.388 -15.829 1.00 93.00 199 ILE A N 1
ATOM 1563 C CA . ILE A 1 199 ? -1.772 5.462 -15.702 1.00 93.00 199 ILE A CA 1
ATOM 1564 C C . ILE A 1 199 ? -1.384 6.561 -16.692 1.00 93.00 199 ILE A C 1
ATOM 1566 O O . ILE A 1 199 ? -0.198 6.813 -16.923 1.00 93.00 199 ILE A O 1
ATOM 1570 N N . VAL A 1 200 ? -2.385 7.205 -17.290 1.00 90.12 200 VAL A N 1
ATOM 1571 C CA . VAL A 1 200 ? -2.189 8.412 -18.096 1.00 90.12 200 VAL A CA 1
ATOM 1572 C C . VAL A 1 200 ? -2.597 9.611 -17.252 1.00 90.12 200 VAL A C 1
ATOM 1574 O O . VAL A 1 200 ? -3.771 9.760 -16.931 1.00 90.12 200 VAL A O 1
ATOM 1577 N N . GLN A 1 201 ? -1.631 10.455 -16.905 1.00 79.06 201 GLN A N 1
ATOM 1578 C CA . GLN A 1 201 ? -1.838 11.668 -16.119 1.00 79.06 201 GLN A CA 1
ATOM 1579 C C . GLN A 1 201 ? -1.042 12.810 -16.754 1.00 79.06 201 GLN A C 1
ATOM 1581 O O . GLN A 1 201 ? 0.120 12.623 -17.101 1.00 79.06 201 GLN A O 1
ATOM 1586 N N . ASP A 1 202 ? -1.672 13.970 -16.962 1.00 83.50 202 ASP A N 1
ATOM 1587 C CA . ASP A 1 202 ? -1.030 15.179 -17.509 1.00 83.50 202 ASP A CA 1
ATOM 1588 C C . ASP A 1 202 ? -0.221 14.937 -18.803 1.00 83.50 202 ASP A C 1
ATOM 1590 O O . ASP A 1 202 ? 0.901 15.412 -18.976 1.00 83.50 202 ASP A O 1
ATOM 1594 N N . ASN A 1 203 ? -0.795 14.161 -19.730 1.00 86.38 203 ASN A N 1
ATOM 1595 C CA . ASN A 1 203 ? -0.176 13.715 -20.989 1.00 86.38 203 ASN A CA 1
ATOM 1596 C C . ASN A 1 203 ? 1.096 12.859 -20.825 1.00 86.38 203 ASN A C 1
ATOM 1598 O O . ASN A 1 203 ? 1.802 12.604 -21.803 1.00 86.38 203 ASN A O 1
ATOM 1602 N N . GLN A 1 204 ? 1.375 12.373 -19.619 1.00 88.69 204 GLN A N 1
ATOM 1603 C CA . GLN A 1 204 ? 2.444 11.430 -19.334 1.00 88.69 204 GLN A CA 1
ATOM 1604 C C . GLN A 1 204 ? 1.873 10.050 -19.025 1.00 88.69 204 GLN A C 1
ATOM 1606 O O . GLN A 1 204 ? 0.788 9.898 -18.471 1.00 88.69 204 GLN A O 1
ATOM 1611 N N . THR A 1 205 ? 2.610 9.021 -19.431 1.00 92.06 205 THR A N 1
ATOM 1612 C CA . THR A 1 205 ? 2.307 7.631 -19.093 1.00 92.06 205 THR A CA 1
ATOM 1613 C C . THR A 1 205 ? 3.263 7.203 -17.996 1.00 92.06 205 THR A C 1
ATOM 1615 O O . THR A 1 205 ? 4.467 7.115 -18.229 1.00 92.06 205 THR A O 1
ATOM 1618 N N . ILE A 1 206 ? 2.724 6.943 -16.811 1.00 94.06 206 ILE A N 1
ATOM 1619 C CA . ILE A 1 206 ? 3.485 6.619 -15.608 1.00 94.06 206 ILE A CA 1
ATOM 1620 C C . ILE A 1 206 ? 3.012 5.285 -15.032 1.00 94.06 206 ILE A C 1
ATOM 1622 O O . ILE A 1 206 ? 1.833 4.944 -15.109 1.00 94.06 206 ILE A O 1
ATOM 1626 N N . SER A 1 207 ? 3.923 4.485 -14.487 1.00 96.06 207 SER A N 1
ATOM 1627 C CA . SER A 1 207 ? 3.539 3.258 -13.792 1.00 96.06 207 SER A CA 1
ATOM 1628 C C . SER A 1 207 ? 3.080 3.557 -12.366 1.00 96.06 207 SER A C 1
ATOM 1630 O O . SER A 1 207 ? 3.574 4.482 -11.726 1.00 96.06 207 SER A O 1
ATOM 1632 N N . VAL A 1 208 ? 2.187 2.723 -11.827 1.00 96.88 208 VAL A N 1
ATOM 1633 C CA . VAL A 1 208 ? 1.727 2.841 -10.429 1.00 96.88 208 VAL A CA 1
ATOM 1634 C C . VAL A 1 208 ? 2.900 2.764 -9.442 1.00 96.88 208 VAL A C 1
ATOM 1636 O O . VAL A 1 208 ? 2.945 3.501 -8.464 1.00 96.88 208 VAL A O 1
ATOM 1639 N N . ALA A 1 209 ? 3.894 1.919 -9.728 1.00 97.38 209 ALA A N 1
ATOM 1640 C CA . ALA A 1 209 ? 5.115 1.827 -8.931 1.00 97.38 209 ALA A CA 1
ATOM 1641 C C . ALA A 1 209 ? 5.893 3.153 -8.894 1.00 97.38 209 ALA A C 1
ATOM 1643 O O . ALA A 1 209 ? 6.414 3.530 -7.846 1.00 97.38 209 ALA A O 1
ATOM 1644 N N . LEU A 1 210 ? 5.955 3.877 -10.017 1.00 95.75 210 LEU A N 1
ATOM 1645 C CA . LEU A 1 210 ? 6.604 5.181 -10.057 1.00 95.75 210 LEU A CA 1
ATOM 1646 C C . LEU A 1 210 ? 5.781 6.242 -9.312 1.00 95.75 210 LEU A C 1
ATOM 1648 O O . LEU A 1 210 ? 6.378 7.052 -8.611 1.00 95.75 210 LEU A O 1
ATOM 1652 N N . CYS A 1 211 ? 4.442 6.179 -9.361 1.00 96.00 211 CYS A N 1
ATOM 1653 C CA . CYS A 1 211 ? 3.581 7.015 -8.515 1.00 96.00 211 CYS A CA 1
ATOM 1654 C C . CYS A 1 211 ? 3.890 6.820 -7.021 1.00 96.00 211 CYS A C 1
ATOM 1656 O O . CYS A 1 211 ? 3.970 7.803 -6.296 1.00 96.00 211 CYS A O 1
ATOM 1658 N N . ILE A 1 212 ? 4.118 5.581 -6.566 1.00 97.06 212 ILE A N 1
ATOM 1659 C CA . ILE A 1 212 ? 4.482 5.285 -5.167 1.00 97.06 212 ILE A CA 1
ATOM 1660 C C . ILE A 1 212 ? 5.846 5.888 -4.799 1.00 97.06 212 ILE A C 1
ATOM 1662 O O . ILE A 1 212 ? 5.976 6.489 -3.738 1.00 97.06 212 ILE A O 1
ATOM 1666 N N . ILE A 1 213 ? 6.860 5.755 -5.663 1.00 95.44 213 ILE A N 1
ATOM 1667 C CA . ILE A 1 213 ? 8.206 6.301 -5.401 1.00 95.44 213 ILE A CA 1
ATOM 1668 C C . ILE A 1 213 ? 8.217 7.829 -5.387 1.00 95.44 213 ILE A C 1
ATOM 1670 O O . ILE A 1 213 ? 8.915 8.428 -4.578 1.00 95.44 213 ILE A O 1
ATOM 1674 N N . GLN A 1 214 ? 7.482 8.455 -6.306 1.00 93.44 214 GLN A N 1
ATOM 1675 C CA . GLN A 1 214 ? 7.441 9.911 -6.449 1.00 93.44 214 GLN A CA 1
ATOM 1676 C C . GLN A 1 214 ? 6.483 10.583 -5.464 1.00 93.44 214 GLN A C 1
ATOM 1678 O O . GLN A 1 214 ? 6.471 11.810 -5.368 1.00 93.44 214 GLN A O 1
ATOM 1683 N N . HIS A 1 215 ? 5.671 9.801 -4.751 1.00 95.44 215 HIS A N 1
ATOM 1684 C CA . HIS A 1 215 ? 4.760 10.328 -3.751 1.00 95.44 215 HIS A CA 1
ATOM 1685 C C . HIS A 1 215 ? 5.538 10.966 -2.594 1.00 95.44 215 HIS A C 1
ATOM 1687 O O . HIS A 1 215 ? 6.519 10.415 -2.086 1.00 95.44 215 HIS A O 1
ATOM 1693 N N . THR A 1 216 ? 5.103 12.161 -2.193 1.00 91.62 216 THR A N 1
ATOM 1694 C CA . THR A 1 216 ? 5.794 12.975 -1.192 1.00 91.62 216 THR A CA 1
ATOM 1695 C C . THR A 1 216 ? 5.827 12.249 0.152 1.00 91.62 216 THR A C 1
ATOM 1697 O O . THR A 1 216 ? 4.796 12.021 0.775 1.00 91.62 216 THR A O 1
ATOM 1700 N N . ASN A 1 217 ? 7.032 11.947 0.635 1.00 92.44 217 ASN A N 1
ATOM 1701 C CA . ASN A 1 217 ? 7.326 11.277 1.908 1.00 92.44 217 ASN A CA 1
ATOM 1702 C C . ASN A 1 217 ? 6.956 9.791 2.007 1.00 92.44 217 ASN A C 1
ATOM 1704 O O . ASN A 1 217 ? 7.601 9.116 2.802 1.00 92.44 217 ASN A O 1
ATOM 1708 N N . LEU A 1 218 ? 6.031 9.245 1.208 1.00 95.69 218 LEU A N 1
ATOM 1709 C CA . LEU A 1 218 ? 5.613 7.839 1.340 1.00 95.69 218 LEU A CA 1
ATOM 1710 C C . LEU A 1 218 ? 6.781 6.855 1.252 1.00 95.69 218 LEU A C 1
ATOM 1712 O O . LEU A 1 218 ? 6.892 5.967 2.093 1.00 95.69 218 LEU A O 1
ATOM 1716 N N . LEU A 1 219 ? 7.688 7.021 0.286 1.00 93.75 219 LEU A N 1
ATOM 1717 C CA . LEU A 1 219 ? 8.853 6.140 0.181 1.00 93.75 219 LEU A CA 1
ATOM 1718 C C . LEU A 1 219 ? 9.782 6.253 1.401 1.00 93.75 219 LEU A C 1
ATOM 1720 O O . LEU A 1 219 ? 10.268 5.240 1.898 1.00 93.75 219 LEU A O 1
ATOM 1724 N N . SER A 1 220 ? 9.993 7.469 1.910 1.00 93.00 220 SER A N 1
ATOM 1725 C CA . SER A 1 220 ? 10.781 7.698 3.127 1.00 93.00 220 SER A CA 1
ATOM 1726 C C . SER A 1 220 ? 10.132 7.015 4.333 1.00 93.00 220 SER A C 1
ATOM 1728 O O . SER A 1 220 ? 10.800 6.292 5.069 1.00 93.00 220 SER A O 1
ATOM 1730 N N . THR A 1 221 ? 8.812 7.155 4.481 1.00 94.62 221 THR A N 1
ATOM 1731 C CA . THR A 1 221 ? 8.021 6.479 5.512 1.00 94.62 221 THR A CA 1
ATOM 1732 C C . THR A 1 221 ? 8.164 4.962 5.401 1.00 94.62 221 THR A C 1
ATOM 1734 O O . THR A 1 221 ? 8.526 4.322 6.384 1.00 94.62 221 THR A O 1
ATOM 1737 N N . ILE A 1 222 ? 7.977 4.382 4.209 1.00 94.69 222 ILE A N 1
ATOM 1738 C CA . ILE A 1 222 ? 8.158 2.942 3.955 1.00 94.69 222 ILE A CA 1
ATOM 1739 C C . ILE A 1 222 ? 9.555 2.478 4.391 1.00 94.69 222 ILE A C 1
ATOM 1741 O O . ILE A 1 222 ? 9.679 1.464 5.073 1.00 94.69 222 ILE A O 1
ATOM 1745 N N . LEU A 1 223 ? 10.614 3.208 4.027 1.00 92.69 223 LEU A N 1
ATOM 1746 C CA . LEU A 1 223 ? 11.982 2.846 4.402 1.00 92.69 223 LEU A CA 1
ATOM 1747 C C . LEU A 1 223 ? 12.237 3.011 5.906 1.00 92.69 223 LEU A C 1
ATOM 1749 O O . LEU A 1 223 ? 12.939 2.187 6.487 1.00 92.69 223 LEU A O 1
ATOM 1753 N N . SER A 1 224 ? 11.628 4.005 6.557 1.00 91.62 224 SER A N 1
ATOM 1754 C CA . SER A 1 224 ? 11.756 4.212 8.007 1.00 91.62 224 SER A CA 1
ATOM 1755 C C . SER A 1 224 ? 11.218 3.034 8.833 1.00 91.62 224 SER A C 1
ATOM 1757 O O . SER A 1 224 ? 11.750 2.744 9.908 1.00 91.62 224 SER A O 1
ATOM 1759 N N . ILE A 1 225 ? 10.239 2.286 8.301 1.00 92.06 225 ILE A N 1
ATOM 1760 C CA . ILE A 1 225 ? 9.700 1.073 8.936 1.00 92.06 225 ILE A CA 1
ATOM 1761 C C . ILE A 1 225 ? 10.792 0.005 9.100 1.00 92.06 225 ILE A C 1
ATOM 1763 O O . ILE A 1 225 ? 10.808 -0.677 10.118 1.00 92.06 225 ILE A O 1
ATOM 1767 N N . LEU A 1 226 ? 11.754 -0.103 8.168 1.00 87.75 226 LEU A N 1
ATOM 1768 C CA . LEU A 1 226 ? 12.876 -1.054 8.280 1.00 87.75 226 LEU A CA 1
ATOM 1769 C C . LEU A 1 226 ? 13.755 -0.798 9.508 1.00 87.75 226 LEU A C 1
ATOM 1771 O O . LEU A 1 226 ? 14.384 -1.720 10.021 1.00 87.75 226 LEU A O 1
ATOM 1775 N N . THR A 1 227 ? 13.848 0.464 9.921 1.00 84.94 227 THR A N 1
ATOM 1776 C CA . THR A 1 227 ? 14.712 0.912 11.018 1.00 84.94 227 THR A CA 1
ATOM 1777 C C . THR A 1 227 ? 13.968 1.074 12.338 1.00 84.94 227 THR A C 1
ATOM 1779 O O . THR A 1 227 ? 14.589 1.397 13.345 1.00 84.94 227 THR A O 1
ATOM 1782 N N . SER A 1 228 ? 12.648 0.882 12.339 1.00 86.31 228 SER A N 1
ATOM 1783 C CA . SER A 1 228 ? 11.816 1.039 13.526 1.00 86.31 228 SER A CA 1
ATOM 1784 C C . SER A 1 228 ? 11.722 -0.265 14.316 1.00 86.31 228 SER A C 1
ATOM 1786 O O . SER A 1 228 ? 11.385 -1.317 13.768 1.00 86.31 228 SER A O 1
ATOM 1788 N N . ASP A 1 229 ? 11.940 -0.185 15.629 1.00 84.62 229 ASP A N 1
ATOM 1789 C CA . ASP A 1 229 ? 11.778 -1.322 16.543 1.00 84.62 229 ASP A CA 1
ATOM 1790 C C . ASP A 1 229 ? 10.307 -1.779 16.655 1.00 84.62 229 ASP A C 1
ATOM 1792 O O . ASP A 1 229 ? 10.025 -2.952 16.937 1.00 84.62 229 ASP A O 1
ATOM 1796 N N . ASP A 1 230 ? 9.361 -0.874 16.377 1.00 82.69 230 ASP A N 1
ATOM 1797 C CA . ASP A 1 230 ? 7.924 -1.108 16.534 1.00 82.69 230 ASP A CA 1
ATOM 1798 C C . ASP A 1 230 ? 7.368 -2.110 15.502 1.00 82.69 230 ASP A C 1
ATOM 1800 O O . ASP A 1 230 ? 6.399 -2.823 15.789 1.00 82.69 230 ASP A O 1
ATOM 1804 N N . TYR A 1 231 ? 8.013 -2.253 14.336 1.00 82.06 231 TYR A N 1
ATOM 1805 C CA . TYR A 1 231 ? 7.509 -3.012 13.176 1.00 82.06 231 TYR A CA 1
ATOM 1806 C C . TYR A 1 231 ? 8.322 -4.275 12.849 1.00 82.06 231 TYR A C 1
ATOM 1808 O O . TYR A 1 231 ? 8.532 -4.641 11.695 1.00 82.06 231 TYR A O 1
ATOM 1816 N N . SER A 1 232 ? 8.763 -4.973 13.893 1.00 84.12 232 SER A N 1
ATOM 1817 C CA . SER A 1 232 ? 9.608 -6.173 13.808 1.00 84.12 232 SER A CA 1
ATOM 1818 C C . SER A 1 232 ? 8.853 -7.507 13.664 1.00 84.12 232 SER A C 1
ATOM 1820 O O . SER A 1 232 ? 9.468 -8.575 13.704 1.00 84.12 232 SER A O 1
ATOM 1822 N N . ASP A 1 233 ? 7.526 -7.496 13.508 1.00 92.06 233 ASP A N 1
ATOM 1823 C CA . ASP A 1 233 ? 6.756 -8.727 13.308 1.00 92.06 233 ASP A CA 1
ATOM 1824 C C . ASP A 1 233 ? 6.881 -9.269 11.877 1.00 92.06 233 ASP A C 1
ATOM 1826 O O . ASP A 1 233 ? 6.983 -8.536 10.892 1.00 92.06 233 ASP A O 1
ATOM 1830 N N . CYS A 1 234 ? 6.886 -10.600 11.770 1.00 94.62 234 CYS A N 1
ATOM 1831 C CA . CYS A 1 234 ? 7.137 -11.300 10.514 1.00 94.62 234 CYS A CA 1
ATOM 1832 C C . CYS A 1 234 ? 6.174 -10.903 9.376 1.00 94.62 234 CYS A C 1
ATOM 1834 O O . CYS A 1 234 ? 6.677 -10.659 8.277 1.00 94.62 234 CYS A O 1
ATOM 1836 N N . PRO A 1 235 ? 4.845 -10.799 9.586 1.00 96.44 235 PRO A N 1
ATOM 1837 C CA . PRO A 1 235 ? 3.922 -10.443 8.509 1.00 96.44 235 PRO A CA 1
ATOM 1838 C C . PRO A 1 235 ? 4.201 -9.055 7.919 1.00 96.44 235 PRO A C 1
ATOM 1840 O O . PRO A 1 235 ? 4.351 -8.930 6.700 1.00 96.44 235 PRO A O 1
ATOM 1843 N N . THR A 1 236 ? 4.378 -8.039 8.771 1.00 95.81 236 THR A N 1
ATOM 1844 C CA . THR A 1 236 ? 4.696 -6.669 8.341 1.00 95.81 236 THR A CA 1
ATOM 1845 C C . THR A 1 236 ? 5.989 -6.627 7.528 1.00 95.81 236 THR A C 1
ATOM 1847 O O . THR A 1 236 ? 6.014 -6.084 6.420 1.00 95.81 236 THR A O 1
ATOM 1850 N N . LEU A 1 237 ? 7.053 -7.273 8.021 1.00 95.50 237 LEU A N 1
ATOM 1851 C CA . LEU A 1 237 ? 8.336 -7.328 7.318 1.00 95.50 237 LEU A CA 1
ATOM 1852 C C . LEU A 1 237 ? 8.228 -8.041 5.965 1.00 95.50 237 LEU A C 1
ATOM 1854 O O . LEU A 1 237 ? 8.817 -7.582 4.988 1.00 95.50 237 LEU A O 1
ATOM 1858 N N . VAL A 1 238 ? 7.462 -9.131 5.865 1.00 97.56 238 VAL A N 1
ATOM 1859 C CA . VAL A 1 238 ? 7.253 -9.837 4.590 1.00 97.56 238 VAL A CA 1
ATOM 1860 C C . VAL A 1 238 ? 6.613 -8.914 3.553 1.00 97.56 238 VAL A C 1
ATOM 1862 O O . VAL A 1 238 ? 7.090 -8.865 2.416 1.00 97.56 238 VAL A O 1
ATOM 1865 N N . GLN A 1 239 ? 5.580 -8.152 3.927 1.00 98.00 239 GLN A N 1
ATOM 1866 C CA . GLN A 1 239 ? 4.951 -7.204 3.001 1.00 98.00 239 GLN A CA 1
ATOM 1867 C C . GLN A 1 239 ? 5.887 -6.049 2.642 1.00 98.00 239 GLN A C 1
ATOM 1869 O O . GLN A 1 239 ? 5.989 -5.685 1.472 1.00 98.00 239 GLN A O 1
ATOM 1874 N N . LEU A 1 240 ? 6.640 -5.532 3.612 1.00 96.88 240 LEU A N 1
ATOM 1875 C CA . LEU A 1 240 ? 7.628 -4.481 3.387 1.00 96.88 240 LEU A CA 1
ATOM 1876 C C . LEU A 1 240 ? 8.714 -4.909 2.391 1.00 96.88 240 LEU A C 1
ATOM 1878 O O . LEU A 1 240 ? 8.973 -4.217 1.405 1.00 96.88 240 LEU A O 1
ATOM 1882 N N . PHE A 1 241 ? 9.324 -6.079 2.599 1.00 97.00 241 PHE A N 1
ATOM 1883 C CA . PHE A 1 241 ? 10.333 -6.607 1.682 1.00 97.00 241 PHE A CA 1
ATOM 1884 C C . PHE A 1 241 ? 9.746 -6.925 0.308 1.00 97.00 241 PHE A C 1
ATOM 1886 O O . PHE A 1 241 ? 10.412 -6.685 -0.699 1.00 97.00 241 PHE A O 1
ATOM 1893 N N . ARG A 1 242 ? 8.500 -7.413 0.237 1.00 97.56 242 ARG A N 1
ATOM 1894 C CA . ARG A 1 242 ? 7.800 -7.631 -1.035 1.00 97.56 242 ARG A CA 1
ATOM 1895 C C . ARG A 1 242 ? 7.609 -6.322 -1.803 1.00 97.56 242 ARG A C 1
ATOM 1897 O O . ARG A 1 242 ? 7.880 -6.299 -3.008 1.00 97.56 242 ARG A O 1
ATOM 1904 N N . LEU A 1 243 ? 7.209 -5.242 -1.129 1.00 97.81 243 LEU A N 1
ATOM 1905 C CA . LEU A 1 243 ? 7.088 -3.910 -1.727 1.00 97.81 243 LEU A CA 1
ATOM 1906 C C . LEU A 1 243 ? 8.438 -3.431 -2.263 1.00 97.81 243 LEU A C 1
ATOM 1908 O O . LEU A 1 243 ? 8.569 -3.148 -3.452 1.00 97.81 243 LEU A O 1
ATOM 1912 N N . ILE A 1 244 ? 9.462 -3.412 -1.407 1.00 96.06 244 ILE A N 1
ATOM 1913 C CA . ILE A 1 244 ? 10.813 -2.951 -1.751 1.00 96.06 244 ILE A CA 1
ATOM 1914 C C . ILE A 1 244 ? 11.380 -3.748 -2.926 1.00 96.06 244 ILE A C 1
ATOM 1916 O O . ILE A 1 244 ? 11.867 -3.166 -3.895 1.00 96.06 244 ILE A O 1
ATOM 1920 N N . TYR A 1 245 ? 11.277 -5.078 -2.886 1.00 95.88 245 TYR A N 1
ATOM 1921 C CA . TYR A 1 245 ? 11.719 -5.943 -3.976 1.00 95.88 245 TYR A CA 1
ATOM 1922 C C . TYR A 1 245 ? 11.022 -5.589 -5.294 1.00 95.88 245 TYR A C 1
ATOM 1924 O O . TYR A 1 245 ? 11.682 -5.430 -6.323 1.00 95.88 245 TYR A O 1
ATOM 1932 N N . THR A 1 246 ? 9.700 -5.403 -5.256 1.00 95.75 246 THR A N 1
ATOM 1933 C CA . THR A 1 246 ? 8.904 -5.025 -6.431 1.00 95.75 246 THR A CA 1
ATOM 1934 C C . THR A 1 246 ? 9.375 -3.690 -7.012 1.00 95.75 246 THR A C 1
ATOM 1936 O O . THR A 1 246 ? 9.556 -3.578 -8.225 1.00 95.75 246 THR A O 1
ATOM 1939 N N . LEU A 1 247 ? 9.652 -2.701 -6.158 1.00 95.75 247 LEU A N 1
ATOM 1940 C CA . LEU A 1 247 ? 10.146 -1.385 -6.571 1.00 95.75 247 LEU A CA 1
ATOM 1941 C C . LEU A 1 247 ? 11.585 -1.424 -7.127 1.00 95.75 247 LEU A C 1
ATOM 1943 O O . LEU A 1 247 ? 11.904 -0.653 -8.031 1.00 95.75 247 LEU A O 1
ATOM 1947 N N . ILE A 1 248 ? 12.450 -2.330 -6.657 1.00 95.31 248 ILE A N 1
ATOM 1948 C CA . ILE A 1 248 ? 13.842 -2.469 -7.138 1.00 95.31 248 ILE A CA 1
ATOM 1949 C C . ILE A 1 248 ? 13.927 -3.235 -8.468 1.00 95.31 248 ILE A C 1
ATOM 1951 O O . ILE A 1 248 ? 14.720 -2.895 -9.354 1.00 95.31 248 ILE A O 1
ATOM 1955 N N . VAL A 1 249 ? 13.160 -4.318 -8.617 1.00 93.81 249 VAL A N 1
ATOM 1956 C CA . VAL A 1 249 ? 13.283 -5.214 -9.781 1.00 93.81 249 VAL A CA 1
ATOM 1957 C C . VAL A 1 249 ? 12.819 -4.538 -11.066 1.00 93.81 249 VAL A C 1
ATOM 1959 O O . VAL A 1 249 ? 13.392 -4.770 -12.136 1.00 93.81 249 VAL A O 1
ATOM 1962 N N . ARG A 1 250 ? 11.825 -3.665 -10.958 1.00 92.56 250 ARG A N 1
ATOM 1963 C CA . ARG A 1 250 ? 11.258 -2.888 -12.055 1.00 92.56 250 ARG A CA 1
ATOM 1964 C C . ARG A 1 250 ? 12.262 -1.903 -12.664 1.00 92.56 250 ARG A C 1
ATOM 1966 O O . ARG A 1 250 ? 12.931 -1.150 -11.966 1.00 92.56 250 ARG A O 1
ATOM 1973 N N . GLN A 1 251 ? 12.382 -1.914 -13.992 1.00 91.25 251 GLN A N 1
ATOM 1974 C CA . GLN A 1 251 ? 13.397 -1.131 -14.709 1.00 91.25 251 GLN A CA 1
ATOM 1975 C C . GLN A 1 251 ? 13.148 0.383 -14.647 1.00 91.25 251 GLN A C 1
ATOM 1977 O O . GLN A 1 251 ? 14.103 1.152 -14.616 1.00 91.25 251 GLN A O 1
ATOM 1982 N N . ASP A 1 252 ? 11.883 0.796 -14.621 1.00 92.62 252 ASP A N 1
ATOM 1983 C CA . ASP A 1 252 ? 11.439 2.192 -14.572 1.00 92.62 252 ASP A CA 1
ATOM 1984 C C . ASP A 1 252 ? 11.646 2.850 -13.200 1.00 92.62 252 ASP A C 1
ATOM 1986 O O . ASP A 1 252 ? 11.756 4.070 -13.118 1.00 92.62 252 ASP A O 1
ATOM 1990 N N . THR A 1 253 ? 11.746 2.057 -12.133 1.00 94.62 253 THR A N 1
ATOM 1991 C CA . THR A 1 253 ? 11.856 2.542 -10.749 1.00 94.62 253 THR A CA 1
ATOM 1992 C C . THR A 1 253 ? 13.208 2.271 -10.092 1.00 94.62 253 THR A C 1
ATOM 1994 O O . THR A 1 253 ? 13.578 2.971 -9.151 1.00 94.62 253 THR A O 1
ATOM 1997 N N . ARG A 1 254 ? 13.977 1.290 -10.587 1.00 93.12 254 ARG A N 1
ATOM 1998 C CA . ARG A 1 254 ? 15.219 0.801 -9.961 1.00 93.12 254 ARG A CA 1
ATOM 1999 C C . ARG A 1 254 ? 16.192 1.900 -9.551 1.00 93.12 254 ARG A C 1
ATOM 2001 O O . ARG A 1 254 ? 16.652 1.898 -8.416 1.00 93.12 254 ARG A O 1
ATOM 2008 N N . SER A 1 255 ? 16.538 2.801 -10.470 1.00 92.94 255 SER A N 1
ATOM 2009 C CA . SER A 1 255 ? 17.559 3.826 -10.211 1.00 92.94 255 SER A CA 1
ATOM 2010 C C . SER A 1 255 ? 17.136 4.766 -9.084 1.00 92.94 255 SER A C 1
ATOM 2012 O O . SER A 1 255 ? 17.921 5.007 -8.175 1.00 92.94 255 SER A O 1
ATOM 2014 N N . LEU A 1 256 ? 15.875 5.213 -9.105 1.00 92.25 256 LEU A N 1
ATOM 2015 C CA . LEU A 1 256 ? 15.309 6.073 -8.064 1.00 92.25 256 LEU A CA 1
ATOM 2016 C C . LEU A 1 256 ? 15.233 5.343 -6.722 1.00 92.25 256 LEU A C 1
ATOM 2018 O O . LEU A 1 256 ? 15.560 5.918 -5.690 1.00 92.25 256 LEU A O 1
ATOM 2022 N N . MET A 1 257 ? 14.841 4.067 -6.727 1.00 92.69 257 MET A N 1
ATOM 2023 C CA . MET A 1 257 ? 14.766 3.272 -5.503 1.00 92.69 257 MET A CA 1
ATOM 2024 C C . MET A 1 257 ? 16.145 3.098 -4.849 1.00 92.69 257 MET A C 1
ATOM 2026 O O . MET A 1 257 ? 16.276 3.235 -3.636 1.00 92.69 257 MET A O 1
ATOM 2030 N N . LEU A 1 258 ? 17.184 2.825 -5.645 1.00 89.75 258 LEU A N 1
ATOM 2031 C CA . LEU A 1 258 ? 18.554 2.691 -5.140 1.00 89.75 258 LEU A CA 1
ATOM 2032 C C . LEU A 1 258 ? 19.094 4.010 -4.577 1.00 89.75 258 LEU A C 1
ATOM 2034 O O . LEU A 1 258 ? 19.747 3.989 -3.537 1.00 89.75 258 LEU A O 1
ATOM 2038 N N . GLU A 1 259 ? 18.797 5.135 -5.227 1.00 90.38 259 GLU A N 1
ATOM 2039 C CA . GLU A 1 259 ? 19.149 6.470 -4.731 1.00 90.38 259 GLU A CA 1
ATOM 2040 C C . GLU A 1 259 ? 18.514 6.741 -3.358 1.00 90.38 259 GLU A C 1
ATOM 2042 O O . GLU A 1 259 ? 19.210 7.134 -2.424 1.00 90.38 259 GLU A O 1
ATOM 2047 N N . HIS A 1 260 ? 17.223 6.440 -3.190 1.00 86.69 260 HIS A N 1
ATOM 2048 C CA . HIS A 1 260 ? 16.539 6.628 -1.908 1.00 86.69 260 HIS A CA 1
ATOM 2049 C C . HIS A 1 260 ? 17.098 5.723 -0.807 1.00 86.69 260 HIS A C 1
ATOM 2051 O O . HIS A 1 260 ? 17.355 6.198 0.294 1.00 86.69 260 HIS A O 1
ATOM 2057 N N . ILE A 1 261 ? 17.352 4.442 -1.099 1.00 86.19 261 ILE A N 1
ATOM 2058 C CA . ILE A 1 261 ? 17.951 3.516 -0.123 1.00 86.19 261 ILE A CA 1
ATOM 2059 C C . ILE A 1 261 ? 19.321 4.023 0.344 1.00 86.19 261 ILE A C 1
ATOM 2061 O O . ILE A 1 261 ? 19.621 3.965 1.535 1.00 86.19 261 ILE A O 1
ATOM 2065 N N . GLN A 1 262 ? 20.150 4.530 -0.574 1.00 85.69 262 GLN A N 1
ATOM 2066 C CA . GLN A 1 262 ? 21.448 5.107 -0.221 1.00 85.69 262 GLN A CA 1
ATOM 2067 C C . GLN A 1 262 ? 21.288 6.304 0.721 1.00 85.69 262 GLN A C 1
ATOM 2069 O O . GLN A 1 262 ? 21.979 6.369 1.733 1.00 85.69 262 GLN A O 1
ATOM 2074 N N . LEU A 1 263 ? 20.350 7.210 0.435 1.00 83.81 263 LEU A N 1
ATOM 2075 C CA . LEU A 1 263 ? 20.090 8.380 1.278 1.00 83.81 263 LEU A CA 1
ATOM 2076 C C . LEU A 1 263 ? 19.544 8.023 2.667 1.00 83.81 263 LEU A C 1
ATOM 2078 O O . LEU A 1 263 ? 19.806 8.757 3.609 1.00 83.81 263 LEU A O 1
ATOM 2082 N N . THR A 1 264 ? 18.802 6.922 2.814 1.00 78.69 264 THR A N 1
ATOM 2083 C CA . THR A 1 264 ? 18.229 6.519 4.111 1.00 78.69 264 THR A CA 1
ATOM 2084 C C . THR A 1 264 ? 19.218 5.775 5.016 1.00 78.69 264 THR A C 1
ATOM 2086 O O . THR A 1 264 ? 19.076 5.826 6.233 1.00 78.69 264 THR A O 1
ATOM 2089 N N . ILE A 1 265 ? 20.205 5.068 4.454 1.00 69.19 265 ILE A N 1
ATOM 2090 C CA . ILE A 1 265 ? 21.170 4.257 5.229 1.00 69.19 265 ILE A CA 1
ATOM 2091 C C . ILE A 1 265 ? 22.405 5.073 5.674 1.00 69.19 265 ILE A C 1
ATOM 2093 O O . ILE A 1 265 ? 23.163 4.611 6.528 1.00 69.19 265 ILE A O 1
ATOM 2097 N N . THR A 1 266 ? 22.614 6.269 5.113 1.00 56.56 266 THR A N 1
ATOM 2098 C CA . THR A 1 266 ? 23.777 7.130 5.403 1.00 56.56 266 THR A CA 1
ATOM 2099 C C . THR A 1 266 ? 23.455 8.180 6.458 1.00 56.56 266 THR A C 1
ATOM 2101 O O . THR A 1 266 ? 24.325 8.414 7.327 1.00 56.56 266 THR A O 1
#